Protein AF-A0A1G0I6C3-F1 (afdb_monomer_lite)

pLDDT: mean 83.49, std 14.7, range [36.31, 97.25]

Secondary structure (DSSP, 8-state):
------PPTT--S---S-----B-S-GGG-EEEEEEE-TT---TTSSSTTEEPTTBEEEEETTTTEEEE--TT-SSSTTSEEEEE-S-EESB-TTS-B--EEEEEEEEEEE-GGG-BS--HHHHHHHTTTEEETTS-TT-SSS---SEEEE-SS-EE--GGGTTEEEE-TT-SS-EEEEP-S--TT-EEEEE--SSS-EEEE-SSSS-EEETTEEEESEEEE-STT-STT-EEEEEE-TTSS-EEEEE-STTPPPEEE-

Radius of gyration: 23.38 Å; chains: 1; bounding box: 55×44×74 Å

Foldseek 3Di:
DDDDDDDDPDDDDDPPPDPPPFFDDDPVQFAKDWFKAWLPAFDPPDVVRQKDAFQFFWWAQPVPRHIHGQDCPDPRGSVATFWTHNHIDGQADPVGDGDIDTGMITRAGEGEPVSHDPDDLRNCLRSVVGYDYPPDDPDPRDPLAAPEEDEDQEEDEDDQVNARYEYEPPNHPEEYEYEYDQFDANGKYKYAYADQYKYKYFYPVFQAEDDVVHRTFRIKMQHDPPQRHGFMWMWHADSVRRHIYIDTPDPPGDIDTHD

Structure (mmCIF, N/CA/C/O backbone):
data_AF-A0A1G0I6C3-F1
#
_entry.id   AF-A0A1G0I6C3-F1
#
loop_
_atom_site.group_PDB
_atom_site.id
_atom_site.type_symbol
_atom_site.label_atom_id
_atom_site.label_alt_id
_atom_site.label_comp_id
_atom_site.label_asym_id
_atom_site.label_entity_id
_atom_site.label_seq_id
_atom_site.pdbx_PDB_ins_code
_atom_site.Cartn_x
_atom_site.Cartn_y
_atom_site.Cartn_z
_atom_site.occupancy
_atom_site.B_iso_or_equiv
_atom_site.auth_seq_id
_atom_site.auth_comp_id
_atom_site.auth_asym_id
_atom_site.auth_atom_id
_atom_site.pdbx_PDB_model_num
ATOM 1 N N . MET A 1 1 ? 34.279 -29.178 -41.511 1.00 39.91 1 MET A N 1
ATOM 2 C CA . MET A 1 1 ? 33.670 -27.861 -41.795 1.00 39.91 1 MET A CA 1
ATOM 3 C C . MET A 1 1 ? 32.427 -27.740 -40.932 1.00 39.91 1 MET A C 1
ATOM 5 O O . MET A 1 1 ? 31.436 -28.388 -41.226 1.00 39.91 1 MET A O 1
ATOM 9 N N . SER A 1 2 ? 32.535 -27.034 -39.805 1.00 40.62 2 SER A N 1
ATOM 10 C CA . SER A 1 2 ? 31.426 -26.802 -38.872 1.00 40.62 2 SER A CA 1
ATOM 11 C C . SER A 1 2 ? 30.724 -25.507 -39.279 1.00 40.62 2 SER A C 1
ATOM 13 O O . SER A 1 2 ? 31.359 -24.455 -39.340 1.00 40.62 2 SER A O 1
ATOM 15 N N . GLN A 1 3 ? 29.452 -25.615 -39.651 1.00 40.72 3 GLN A N 1
ATOM 16 C CA . GLN A 1 3 ? 28.617 -24.524 -40.138 1.00 40.72 3 GLN A CA 1
ATOM 17 C C . GLN A 1 3 ? 28.166 -23.675 -38.938 1.00 40.72 3 GLN A C 1
ATOM 19 O O . GLN A 1 3 ? 27.236 -24.043 -38.226 1.00 40.72 3 GLN A O 1
ATOM 24 N N . MET A 1 4 ? 28.847 -22.554 -38.683 1.00 39.09 4 MET A N 1
ATOM 25 C CA . MET A 1 4 ? 28.389 -21.570 -37.701 1.00 39.09 4 MET A CA 1
ATOM 26 C C . MET A 1 4 ? 27.198 -20.803 -38.281 1.00 39.09 4 MET A C 1
ATOM 28 O O . MET A 1 4 ? 27.351 -20.010 -39.210 1.00 39.09 4 MET A O 1
ATOM 32 N N . GLY A 1 5 ? 26.006 -21.068 -37.749 1.00 38.97 5 GLY A N 1
ATOM 33 C CA . GLY A 1 5 ? 24.816 -20.275 -38.031 1.00 38.97 5 GLY A CA 1
ATOM 34 C C . GLY A 1 5 ? 24.993 -18.854 -37.499 1.00 38.97 5 GLY A C 1
ATOM 35 O O . GLY A 1 5 ? 25.156 -18.652 -36.298 1.00 38.97 5 GLY A O 1
ATOM 36 N N . PHE A 1 6 ? 24.966 -17.873 -38.399 1.00 43.06 6 PHE A N 1
ATOM 37 C CA . PHE A 1 6 ? 24.852 -16.458 -38.058 1.00 43.06 6 PHE A CA 1
ATOM 38 C C . PHE A 1 6 ? 23.464 -16.204 -37.452 1.00 43.06 6 PHE A C 1
ATOM 40 O O . PHE A 1 6 ? 22.470 -16.145 -38.172 1.00 43.06 6 PHE A O 1
ATOM 47 N N . ALA A 1 7 ? 23.392 -16.060 -36.128 1.00 43.78 7 ALA A N 1
ATOM 48 C CA . ALA A 1 7 ? 22.223 -15.503 -35.459 1.00 43.78 7 ALA A CA 1
ATOM 49 C C . ALA A 1 7 ? 22.285 -13.969 -35.542 1.00 43.78 7 ALA A C 1
ATOM 51 O O . ALA A 1 7 ? 23.289 -13.362 -35.167 1.00 43.78 7 ALA A O 1
ATOM 52 N N . VAL A 1 8 ? 21.221 -13.342 -36.050 1.00 44.56 8 VAL A N 1
ATOM 53 C CA . VAL A 1 8 ? 21.061 -11.882 -36.064 1.00 44.56 8 VAL A CA 1
ATOM 54 C C . VAL A 1 8 ? 20.974 -11.391 -34.611 1.00 44.56 8 VAL A C 1
ATOM 56 O O . VAL A 1 8 ? 20.123 -11.880 -33.863 1.00 44.56 8 VAL A O 1
ATOM 59 N N . PRO A 1 9 ? 21.820 -10.441 -34.176 1.00 41.62 9 PRO A N 1
ATOM 60 C CA . PRO A 1 9 ? 21.713 -9.859 -32.844 1.00 41.62 9 PRO A CA 1
ATOM 61 C C . PRO A 1 9 ? 20.370 -9.131 -32.702 1.00 41.62 9 PRO A C 1
ATOM 63 O O . PRO A 1 9 ? 20.121 -8.161 -33.413 1.00 41.62 9 PRO A O 1
ATOM 66 N N . GLY A 1 10 ? 19.502 -9.597 -31.801 1.00 55.00 10 GLY A N 1
ATOM 67 C CA . GLY A 1 10 ? 18.251 -8.904 -31.461 1.00 55.00 10 GLY A CA 1
ATOM 68 C C . GLY A 1 10 ? 17.012 -9.785 -31.301 1.00 55.00 10 GLY A C 1
ATOM 69 O O . GLY A 1 10 ? 16.064 -9.343 -30.668 1.00 55.00 10 GLY A O 1
ATOM 70 N N . PHE A 1 11 ? 17.024 -11.027 -31.788 1.00 45.41 11 PHE A N 1
ATOM 71 C CA . PHE A 1 11 ? 15.964 -12.001 -31.510 1.00 45.41 11 PHE A CA 1
ATOM 72 C C . PHE A 1 11 ? 16.599 -13.319 -31.078 1.00 45.41 11 PHE A C 1
ATOM 74 O O . PHE A 1 11 ? 17.121 -14.074 -31.897 1.00 45.41 11 PHE A O 1
ATOM 81 N N . THR A 1 12 ? 16.611 -13.564 -29.770 1.00 45.47 12 THR A N 1
ATOM 82 C CA . THR A 1 12 ? 16.990 -14.865 -29.221 1.00 45.47 12 THR A CA 1
ATOM 83 C C . THR A 1 12 ? 15.768 -15.777 -29.139 1.00 45.47 12 THR A C 1
ATOM 85 O O . THR A 1 12 ? 14.620 -15.340 -29.178 1.00 45.47 12 THR A O 1
ATOM 88 N N . THR A 1 13 ? 16.065 -17.070 -29.096 1.00 39.81 13 THR A N 1
ATOM 89 C CA . THR A 1 13 ? 15.182 -18.234 -29.053 1.00 39.81 13 THR A CA 1
ATOM 90 C C . THR A 1 13 ? 13.907 -18.028 -28.226 1.00 39.81 13 THR A C 1
ATOM 92 O O . THR A 1 13 ? 13.980 -17.584 -27.084 1.00 39.81 13 THR A O 1
ATOM 95 N N . ALA A 1 14 ? 12.769 -18.400 -28.823 1.00 44.59 14 ALA A N 1
ATOM 96 C CA . ALA A 1 14 ? 11.408 -18.407 -28.283 1.00 44.59 14 ALA A CA 1
ATOM 97 C C . ALA A 1 14 ? 11.297 -18.286 -26.748 1.00 44.59 14 ALA A C 1
ATOM 99 O O . ALA A 1 14 ? 11.489 -19.252 -26.010 1.00 44.59 14 ALA A O 1
ATOM 100 N N . ARG A 1 15 ? 10.889 -17.099 -26.283 1.00 42.56 15 ARG A N 1
ATOM 101 C CA . ARG A 1 15 ? 10.201 -16.899 -24.998 1.00 42.56 15 ARG A CA 1
ATOM 102 C C . ARG A 1 15 ? 8.684 -16.878 -25.225 1.00 42.56 15 ARG A C 1
ATOM 104 O O . ARG A 1 15 ? 7.974 -15.992 -24.773 1.00 42.56 15 ARG A O 1
ATOM 111 N N . GLU A 1 16 ? 8.172 -17.884 -25.926 1.00 44.16 16 GLU A N 1
ATOM 112 C CA . GLU A 1 16 ? 6.744 -18.207 -25.911 1.00 44.16 16 GLU A CA 1
ATOM 113 C C . GLU A 1 16 ? 6.463 -19.019 -24.643 1.00 44.16 16 GLU A C 1
ATOM 115 O O . GLU A 1 16 ? 6.448 -20.241 -24.668 1.00 44.16 16 GLU A O 1
ATOM 120 N N . ASN A 1 17 ? 6.395 -18.329 -23.504 1.00 36.31 17 ASN A N 1
ATOM 121 C CA . ASN A 1 17 ? 5.697 -18.735 -22.280 1.00 36.31 17 ASN A CA 1
ATOM 122 C C . ASN A 1 17 ? 5.783 -17.541 -21.318 1.00 36.31 17 ASN A C 1
ATOM 124 O O . ASN A 1 17 ? 6.763 -17.369 -20.602 1.00 36.31 17 ASN A O 1
ATOM 128 N N . SER A 1 18 ? 4.739 -16.712 -21.367 1.00 39.16 18 SER A N 1
ATOM 129 C CA . SER A 1 18 ? 4.573 -15.400 -20.726 1.00 39.16 18 SER A CA 1
ATOM 130 C C . SER A 1 18 ? 5.126 -14.194 -21.506 1.00 39.16 18 SER A C 1
ATOM 132 O O . SER A 1 18 ? 5.897 -13.390 -20.981 1.00 39.16 18 SER A O 1
ATOM 134 N N . GLU A 1 19 ? 4.603 -13.940 -22.710 1.00 46.59 19 GLU A N 1
ATOM 135 C CA . GLU A 1 19 ? 4.173 -12.555 -22.949 1.00 46.59 19 GLU A CA 1
ATOM 136 C C . GLU A 1 19 ? 3.028 -12.328 -21.966 1.00 46.59 19 GLU A C 1
ATOM 138 O O . GLU A 1 19 ? 1.895 -12.755 -22.186 1.00 46.59 19 GLU A O 1
ATOM 143 N N . ALA A 1 20 ? 3.365 -11.819 -20.781 1.00 55.09 20 ALA A N 1
ATOM 144 C CA . ALA A 1 20 ? 2.372 -11.527 -19.772 1.00 55.09 20 ALA A CA 1
ATOM 145 C C . ALA A 1 20 ? 1.437 -10.493 -20.396 1.00 55.09 20 ALA A C 1
ATOM 147 O O . ALA A 1 20 ? 1.842 -9.364 -20.661 1.00 55.09 20 ALA A O 1
ATOM 148 N N . GLU A 1 21 ? 0.211 -10.894 -20.721 1.00 77.00 21 GLU A N 1
ATOM 149 C CA . GLU A 1 21 ? -0.790 -9.969 -21.224 1.00 77.00 21 GLU A CA 1
ATOM 150 C C . GLU A 1 21 ? -1.080 -8.977 -20.088 1.00 77.00 21 GLU A C 1
ATOM 152 O O . GLU A 1 21 ? -1.810 -9.289 -19.146 1.00 77.00 21 GLU A O 1
ATOM 157 N N . ILE A 1 22 ? -0.403 -7.824 -20.112 1.00 84.19 22 ILE A N 1
ATOM 158 C CA . ILE A 1 22 ? -0.462 -6.819 -19.040 1.00 84.19 22 ILE A CA 1
ATOM 159 C C . ILE A 1 22 ? -1.847 -6.185 -18.993 1.00 84.19 22 ILE A C 1
ATOM 161 O O . ILE A 1 22 ? -2.318 -5.838 -17.919 1.00 84.19 22 ILE A O 1
ATOM 165 N N . PHE A 1 23 ? -2.504 -6.032 -20.140 1.00 87.12 23 PHE A N 1
ATOM 166 C CA . PHE A 1 23 ? -3.817 -5.408 -20.228 1.00 87.12 23 PHE A CA 1
ATOM 167 C C . PHE A 1 23 ? -4.944 -6.440 -20.212 1.00 87.12 23 PHE A C 1
ATOM 169 O O . PHE A 1 23 ? -4.764 -7.586 -20.616 1.00 87.12 23 PHE A O 1
ATOM 176 N N . TRP A 1 24 ? -6.133 -6.009 -19.812 1.00 85.00 24 TRP A N 1
ATOM 177 C CA . TRP A 1 24 ? -7.381 -6.733 -20.055 1.00 85.00 24 TRP A CA 1
ATOM 178 C C . TRP A 1 24 ? -8.371 -5.825 -20.790 1.00 85.00 24 TRP A C 1
ATOM 180 O O . TRP A 1 24 ? -8.259 -4.608 -20.744 1.00 85.00 24 TRP A O 1
ATOM 190 N N . GLY A 1 25 ? -9.327 -6.396 -21.521 1.00 82.25 25 GLY A N 1
ATOM 191 C CA . GLY A 1 25 ? -10.317 -5.602 -22.254 1.00 82.25 25 GLY A CA 1
ATOM 192 C C . GLY A 1 25 ? -9.803 -4.935 -23.548 1.00 82.25 25 GLY A C 1
ATOM 193 O O . GLY A 1 25 ? -8.710 -5.251 -24.041 1.00 82.25 25 GLY A O 1
ATOM 194 N N . PRO A 1 26 ? -10.627 -4.055 -24.152 1.00 84.25 26 PRO A N 1
ATOM 195 C CA . PRO A 1 26 ? -10.396 -3.521 -25.492 1.00 84.25 26 PRO A CA 1
ATOM 196 C C . PRO A 1 26 ? -9.187 -2.579 -25.554 1.00 84.25 26 PRO A C 1
ATOM 198 O O . PRO A 1 26 ? -8.855 -1.884 -24.595 1.00 84.25 26 PRO A O 1
ATOM 201 N N . LEU A 1 27 ? -8.544 -2.533 -26.725 1.00 81.69 27 LEU A N 1
ATOM 202 C CA . LEU A 1 27 ? -7.363 -1.699 -26.989 1.00 81.69 27 LEU A CA 1
ATOM 203 C C . LEU A 1 27 ? -7.620 -0.202 -26.765 1.00 81.69 27 LEU A C 1
ATOM 205 O O . LEU A 1 27 ? -6.707 0.516 -26.374 1.00 81.69 27 LEU A O 1
ATOM 209 N N . GLU A 1 28 ? -8.856 0.250 -26.969 1.00 83.62 28 GLU A N 1
ATOM 210 C CA . GLU A 1 28 ? -9.260 1.658 -26.869 1.00 83.62 28 GLU A CA 1
ATOM 211 C C . GLU A 1 28 ? -9.145 2.230 -25.452 1.00 83.62 28 GLU A C 1
ATOM 213 O O . GLU A 1 28 ? -8.981 3.433 -25.285 1.00 83.62 28 GLU A O 1
ATOM 218 N N . LEU A 1 29 ? -9.186 1.374 -24.426 1.00 82.75 29 LEU A N 1
ATOM 219 C CA . LEU 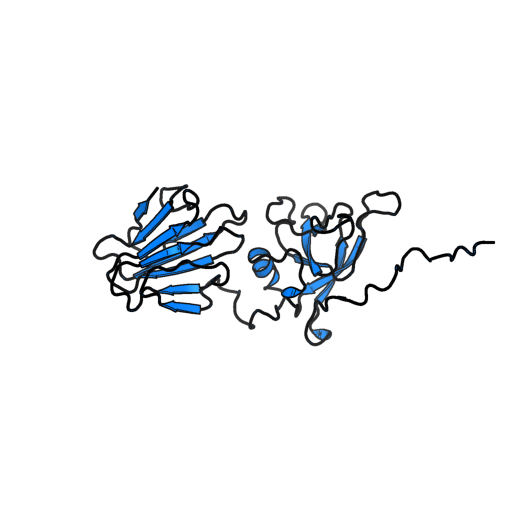A 1 29 ? -9.052 1.797 -23.030 1.00 82.75 29 LEU A CA 1
ATOM 220 C C . LEU A 1 29 ? -7.588 1.894 -22.576 1.00 82.75 29 LEU A C 1
ATOM 222 O O . LEU A 1 29 ? -7.322 2.239 -21.426 1.00 82.75 29 LEU A O 1
ATOM 226 N N . ARG A 1 30 ? -6.626 1.557 -23.443 1.00 86.44 30 ARG A N 1
ATOM 227 C CA . ARG A 1 30 ? -5.198 1.553 -23.107 1.00 86.44 30 ARG A CA 1
ATOM 228 C C . ARG A 1 30 ? -4.612 2.936 -23.365 1.00 86.44 30 ARG A C 1
ATOM 230 O O . ARG A 1 30 ? -4.579 3.402 -24.501 1.00 86.44 30 ARG A O 1
ATOM 237 N N . HIS A 1 31 ? -4.088 3.578 -22.326 1.00 88.00 31 HIS A N 1
ATOM 238 C CA . HIS A 1 31 ? -3.384 4.851 -22.459 1.00 88.00 31 HIS A CA 1
ATOM 239 C C . HIS A 1 31 ? -1.879 4.600 -22.506 1.00 88.00 31 HIS A C 1
ATOM 241 O O . HIS A 1 31 ? -1.231 4.350 -21.484 1.00 88.00 31 HIS A O 1
ATOM 247 N N . LEU A 1 32 ? -1.335 4.649 -23.721 1.00 90.06 32 LEU A N 1
ATOM 248 C CA . LEU A 1 32 ? 0.075 4.408 -24.005 1.00 90.06 32 LEU A CA 1
ATOM 249 C C . LEU A 1 32 ? 0.803 5.723 -24.280 1.00 90.06 32 LEU A C 1
ATOM 251 O O . LEU A 1 32 ? 0.266 6.624 -24.923 1.00 90.06 32 LEU A O 1
ATOM 255 N N . HIS A 1 33 ? 2.044 5.817 -23.823 1.00 89.31 33 HIS A N 1
ATOM 256 C CA . HIS A 1 33 ? 2.921 6.954 -24.077 1.00 89.31 33 HIS A CA 1
ATOM 257 C C . HIS A 1 33 ? 4.334 6.461 -24.386 1.00 89.31 33 HIS A C 1
ATOM 259 O O . HIS A 1 33 ? 4.736 5.410 -23.900 1.00 89.31 33 HIS A O 1
ATOM 265 N N . ASN A 1 34 ? 5.112 7.215 -25.160 1.00 89.12 34 ASN A N 1
ATOM 266 C CA . ASN A 1 34 ? 6.530 6.910 -25.342 1.00 89.12 34 ASN A CA 1
ATOM 267 C C . ASN A 1 34 ? 7.334 7.617 -24.250 1.00 89.12 34 ASN A C 1
ATOM 269 O O . ASN A 1 34 ? 7.448 8.839 -24.254 1.00 89.12 34 ASN A O 1
ATOM 273 N N . GLY A 1 35 ? 7.873 6.847 -23.309 1.00 88.94 35 GLY A N 1
ATOM 274 C CA . GLY A 1 35 ? 8.683 7.349 -22.204 1.00 88.94 35 GLY A CA 1
ATOM 275 C C . GLY A 1 35 ? 10.168 7.110 -22.448 1.00 88.94 35 GLY A C 1
ATOM 276 O O . GLY A 1 35 ? 10.563 6.068 -22.973 1.00 88.94 35 GLY A O 1
ATOM 277 N N . LEU A 1 36 ? 11.005 8.070 -22.053 1.00 93.44 36 LEU A N 1
ATOM 278 C CA . LEU A 1 36 ? 12.453 7.890 -22.053 1.00 93.44 36 LEU A CA 1
ATOM 279 C C . LEU A 1 36 ? 12.871 7.235 -20.730 1.00 93.44 36 LEU A C 1
ATOM 281 O O . LEU A 1 36 ? 12.788 7.854 -19.670 1.00 93.44 36 LEU A O 1
ATOM 285 N N . ILE A 1 37 ? 13.298 5.975 -20.784 1.00 92.88 37 ILE A N 1
ATOM 286 C CA . ILE A 1 37 ? 13.851 5.256 -19.637 1.00 92.88 37 ILE A CA 1
ATOM 287 C C . ILE A 1 37 ? 15.315 5.648 -19.438 1.00 92.88 37 ILE A C 1
ATOM 289 O O . ILE A 1 37 ? 16.085 5.732 -20.399 1.00 92.88 37 ILE A O 1
ATOM 293 N N . SER A 1 38 ? 15.700 5.846 -18.181 1.00 92.56 38 SER A N 1
ATOM 294 C CA . SER A 1 38 ? 17.075 6.096 -17.760 1.00 92.56 38 SER A CA 1
ATOM 295 C C . SER A 1 38 ? 17.981 4.899 -18.050 1.00 92.56 38 SER A C 1
ATOM 297 O O . SER A 1 38 ? 17.675 3.769 -17.671 1.00 92.56 38 SER A O 1
ATOM 299 N N . GLY A 1 39 ? 19.162 5.141 -18.621 1.00 88.69 39 GLY A N 1
ATOM 300 C CA . GLY A 1 39 ? 20.191 4.107 -18.782 1.00 88.69 39 GLY A CA 1
ATOM 301 C C . GLY A 1 39 ? 20.727 3.547 -17.457 1.00 88.69 39 GLY A C 1
ATOM 302 O O . GLY A 1 39 ? 21.340 2.479 -17.419 1.00 88.69 39 GLY A O 1
ATOM 303 N N . ALA A 1 40 ? 20.481 4.244 -16.346 1.00 91.00 40 ALA A N 1
ATOM 304 C CA . ALA A 1 40 ? 20.801 3.772 -15.002 1.00 91.00 40 ALA A CA 1
ATOM 305 C C . ALA A 1 40 ? 19.700 2.887 -14.390 1.00 91.00 40 ALA A C 1
ATOM 307 O O . ALA A 1 40 ? 19.902 2.361 -13.297 1.00 91.00 40 ALA A O 1
ATOM 308 N N . ALA A 1 41 ? 18.562 2.697 -15.067 1.00 90.69 41 ALA A N 1
ATOM 309 C CA . ALA A 1 41 ? 17.476 1.875 -14.549 1.00 90.69 41 ALA A CA 1
ATOM 310 C C . ALA A 1 41 ? 17.907 0.407 -14.388 1.00 90.69 41 ALA A C 1
ATOM 312 O O . ALA A 1 41 ? 18.667 -0.123 -15.208 1.00 90.69 41 ALA A O 1
ATOM 313 N N . ARG A 1 42 ? 17.447 -0.246 -13.318 1.00 91.94 42 ARG A N 1
ATOM 314 C CA . ARG A 1 42 ? 17.778 -1.636 -12.973 1.00 91.94 42 ARG A CA 1
ATOM 315 C C . ARG A 1 42 ? 16.547 -2.391 -12.489 1.00 91.94 42 ARG A C 1
ATOM 317 O O . ARG A 1 42 ? 15.810 -1.893 -11.646 1.00 91.94 42 ARG A O 1
ATOM 324 N N . ASP A 1 43 ? 16.381 -3.619 -12.961 1.00 89.81 43 ASP A N 1
ATOM 325 C CA . ASP A 1 43 ? 15.447 -4.585 -12.386 1.00 89.81 43 ASP A CA 1
ATOM 326 C C . ASP A 1 43 ? 16.225 -5.488 -11.423 1.00 89.81 43 ASP A C 1
ATOM 328 O O . ASP A 1 43 ? 16.877 -6.451 -11.828 1.00 89.81 43 ASP A O 1
ATOM 332 N N . THR A 1 44 ? 16.209 -5.135 -10.137 1.00 84.69 44 THR A N 1
ATOM 333 C CA . THR A 1 44 ? 16.997 -5.805 -9.088 1.00 84.69 44 THR A CA 1
ATOM 334 C C . THR A 1 44 ? 16.643 -7.286 -8.927 1.00 84.69 44 THR A C 1
ATOM 336 O O . THR A 1 44 ? 17.474 -8.065 -8.467 1.00 84.69 44 THR A O 1
ATOM 339 N N . ALA A 1 45 ? 15.431 -7.690 -9.317 1.00 84.38 45 ALA A N 1
ATOM 340 C CA . ALA A 1 45 ? 14.963 -9.071 -9.224 1.00 84.38 45 ALA A CA 1
ATOM 341 C C . ALA A 1 45 ? 15.210 -9.883 -10.512 1.00 84.38 45 ALA A C 1
ATOM 343 O O . ALA A 1 45 ? 14.761 -11.027 -10.600 1.00 84.38 45 ALA A O 1
ATOM 344 N N . ASN A 1 46 ? 15.890 -9.310 -11.512 1.00 87.31 46 ASN A N 1
ATOM 345 C CA . ASN A 1 46 ? 16.253 -9.984 -12.756 1.00 87.31 46 ASN A CA 1
ATOM 346 C C . ASN A 1 46 ? 17.764 -10.259 -12.838 1.00 87.31 46 ASN A C 1
ATOM 348 O O . ASN A 1 46 ? 18.582 -9.550 -12.255 1.00 87.31 46 ASN A O 1
ATOM 352 N N . SER A 1 47 ? 18.145 -11.270 -13.617 1.00 86.69 47 SER A N 1
ATOM 353 C CA . SER A 1 47 ? 19.540 -11.555 -13.955 1.00 86.69 47 SER A CA 1
ATOM 354 C C . SER A 1 47 ? 19.663 -11.708 -15.475 1.00 86.69 47 SER A C 1
ATOM 356 O O . SER A 1 47 ? 19.109 -12.664 -16.022 1.00 86.69 47 SER A O 1
ATOM 358 N N . PRO A 1 48 ? 20.350 -10.792 -16.187 1.00 87.00 48 PRO A N 1
ATOM 359 C CA . PRO A 1 48 ? 21.063 -9.609 -15.687 1.00 87.00 48 PRO A CA 1
ATOM 360 C C . PRO A 1 48 ? 20.128 -8.458 -15.259 1.00 87.00 48 PRO A C 1
ATOM 362 O O . PRO A 1 48 ? 19.108 -8.202 -15.895 1.00 87.00 48 PRO A O 1
ATOM 365 N N . THR A 1 49 ? 20.526 -7.690 -14.236 1.00 89.81 49 THR A N 1
ATOM 366 C CA . THR A 1 49 ? 19.733 -6.565 -13.681 1.00 89.81 49 THR A CA 1
ATOM 367 C C . THR A 1 49 ? 19.573 -5.377 -14.635 1.00 89.81 49 THR A C 1
ATOM 369 O O . THR A 1 49 ? 18.763 -4.482 -14.402 1.00 89.81 49 THR A O 1
ATOM 372 N N . THR A 1 50 ? 20.353 -5.337 -15.716 1.00 88.81 50 THR A N 1
ATOM 373 C CA . THR A 1 50 ? 20.294 -4.299 -16.755 1.00 88.81 50 THR A CA 1
ATOM 374 C C . THR A 1 50 ? 19.179 -4.530 -17.770 1.00 88.81 50 THR A C 1
ATOM 376 O O . THR A 1 50 ? 18.930 -3.648 -18.591 1.00 88.81 50 THR A O 1
ATOM 379 N N . VAL A 1 51 ? 18.519 -5.690 -17.739 1.00 89.81 51 VAL A N 1
ATOM 380 C CA . VAL A 1 51 ? 17.365 -6.003 -18.584 1.00 89.81 51 VAL A CA 1
ATOM 381 C C . VAL A 1 51 ? 16.095 -5.767 -17.775 1.00 89.81 51 VAL A C 1
ATOM 383 O O . VAL A 1 51 ? 15.840 -6.455 -16.788 1.00 89.81 51 VAL A O 1
ATOM 386 N N . LEU A 1 52 ? 15.310 -4.779 -18.194 1.00 90.06 52 LEU A N 1
ATOM 387 C CA . LEU A 1 52 ? 14.021 -4.438 -17.605 1.00 90.06 52 LEU A CA 1
ATOM 388 C C . LEU A 1 52 ? 12.946 -5.312 -18.240 1.00 90.06 52 LEU A C 1
ATOM 390 O O . LEU A 1 52 ? 12.794 -5.301 -19.462 1.00 90.06 52 LEU A O 1
ATOM 394 N N . ARG A 1 53 ? 12.222 -6.068 -17.415 1.00 90.75 53 ARG A N 1
ATOM 395 C CA . ARG A 1 53 ? 11.152 -6.961 -17.869 1.00 90.75 53 ARG A CA 1
ATOM 396 C C . ARG A 1 53 ? 9.853 -6.188 -18.145 1.00 90.75 53 ARG A C 1
ATOM 398 O O . ARG A 1 53 ? 9.593 -5.182 -17.477 1.00 90.75 53 ARG A O 1
ATOM 405 N N . PRO A 1 54 ? 9.012 -6.663 -19.082 1.00 89.50 54 PRO A N 1
ATOM 406 C CA . PRO A 1 54 ? 7.658 -6.141 -19.233 1.00 89.50 54 PRO A CA 1
ATOM 407 C C . PRO A 1 54 ? 6.870 -6.338 -17.927 1.00 89.50 54 PRO A C 1
ATOM 409 O O . PRO A 1 54 ? 7.086 -7.305 -17.199 1.00 89.50 54 PRO A O 1
ATOM 412 N N . GLY A 1 55 ? 5.983 -5.397 -17.611 1.00 88.31 55 GLY A N 1
ATOM 413 C CA . GLY A 1 55 ? 5.215 -5.370 -16.364 1.00 88.31 55 GLY A CA 1
ATOM 414 C C . GLY A 1 55 ? 5.927 -4.675 -15.200 1.00 88.31 55 GLY A C 1
ATOM 415 O O . GLY A 1 55 ? 5.316 -4.496 -14.147 1.00 88.31 55 GLY A O 1
ATOM 416 N N . LEU A 1 56 ? 7.187 -4.248 -15.360 1.00 90.81 56 LEU A N 1
ATOM 417 C CA . LEU A 1 56 ? 7.908 -3.503 -14.326 1.00 90.81 56 LEU A CA 1
ATOM 418 C C . LEU A 1 56 ? 7.245 -2.145 -14.060 1.00 90.81 56 LEU A C 1
ATOM 420 O O . LEU A 1 56 ? 7.053 -1.348 -14.983 1.00 90.81 56 LEU A O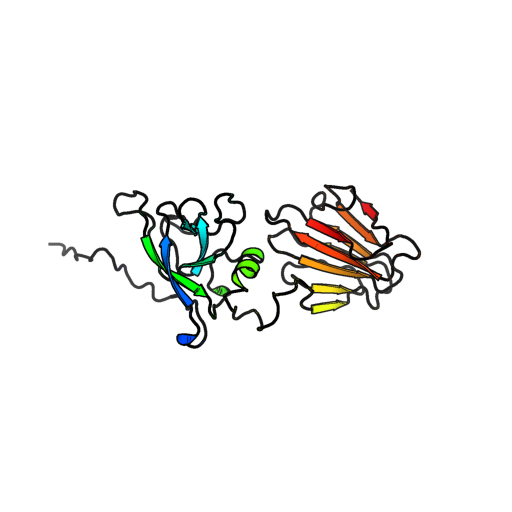 1
ATOM 424 N N . VAL A 1 57 ? 6.929 -1.875 -12.792 1.00 92.44 57 VAL A N 1
ATOM 425 C CA . VAL A 1 57 ? 6.411 -0.576 -12.350 1.00 92.44 57 VAL A CA 1
ATOM 426 C C . VAL A 1 57 ? 7.531 0.465 -12.380 1.00 92.44 57 VAL A C 1
ATOM 428 O O . VAL A 1 57 ? 8.638 0.244 -11.883 1.00 92.44 57 VAL A O 1
ATOM 431 N N . LEU A 1 58 ? 7.228 1.619 -12.968 1.00 92.88 58 LEU A N 1
ATOM 432 C CA . LEU A 1 58 ? 8.161 2.714 -13.190 1.00 92.88 58 LEU A CA 1
ATOM 433 C C . LEU A 1 58 ? 7.755 3.955 -12.394 1.00 92.88 58 LEU A C 1
ATOM 435 O O . LEU A 1 58 ? 6.576 4.326 -12.339 1.00 92.88 58 LEU A O 1
ATOM 439 N N . GLY A 1 59 ? 8.759 4.629 -11.842 1.00 92.56 59 GLY A N 1
ATOM 440 C CA . GLY A 1 59 ? 8.663 5.990 -11.324 1.00 92.56 59 GLY A CA 1
ATOM 441 C C . GLY A 1 59 ? 9.344 6.989 -12.261 1.00 92.56 59 GLY A C 1
ATOM 442 O O . GLY A 1 59 ? 10.092 6.604 -13.162 1.00 92.56 59 GLY A O 1
ATOM 443 N N . LEU A 1 60 ? 9.079 8.279 -12.060 1.00 93.19 60 LEU A N 1
ATOM 444 C CA . LEU A 1 60 ? 9.699 9.363 -12.826 1.00 93.19 60 LEU A CA 1
ATOM 445 C C . LEU A 1 60 ? 10.775 10.035 -11.971 1.00 93.19 60 LEU A C 1
ATOM 447 O O . LEU A 1 60 ? 10.484 10.503 -10.873 1.00 93.19 60 LEU A O 1
ATOM 451 N N . ILE A 1 61 ? 12.000 10.118 -12.484 1.00 93.25 61 ILE A N 1
ATOM 452 C CA . ILE A 1 61 ? 13.070 10.886 -11.848 1.00 93.25 61 ILE A CA 1
ATOM 453 C C . ILE A 1 61 ? 12.766 12.373 -12.044 1.00 93.25 61 ILE A C 1
ATOM 455 O O . ILE A 1 61 ? 12.783 12.869 -13.172 1.00 93.25 61 ILE A O 1
ATOM 459 N N . THR A 1 62 ? 12.537 13.103 -10.955 1.00 91.56 62 THR A N 1
ATOM 460 C CA . THR A 1 62 ? 12.101 14.511 -10.980 1.00 91.56 62 THR A CA 1
ATOM 461 C C . THR A 1 62 ? 13.120 15.427 -11.658 1.00 91.56 62 THR A C 1
ATOM 463 O O . THR A 1 62 ? 12.749 16.356 -12.368 1.00 91.56 62 THR A O 1
ATOM 466 N N . ALA A 1 63 ? 14.415 15.174 -11.456 1.00 90.31 63 ALA A N 1
ATOM 467 C CA . ALA A 1 63 ? 15.471 16.043 -11.973 1.00 90.31 63 ALA A CA 1
ATOM 468 C C . ALA A 1 63 ? 15.701 15.887 -13.486 1.00 90.31 63 ALA A C 1
ATOM 470 O O . ALA A 1 63 ? 16.019 16.859 -14.166 1.00 90.31 63 ALA A O 1
ATOM 471 N N . SER A 1 64 ? 15.572 14.667 -14.012 1.00 89.62 64 SER A N 1
ATOM 472 C CA . SER A 1 64 ? 15.908 14.347 -15.405 1.00 89.62 64 SER A CA 1
ATOM 473 C C . SER A 1 64 ? 14.689 14.089 -16.288 1.00 89.62 64 SER A C 1
ATOM 475 O O . SER A 1 64 ? 14.839 13.996 -17.504 1.00 89.62 64 SER A O 1
ATOM 477 N N . ASN A 1 65 ? 13.492 13.975 -15.701 1.00 91.38 65 ASN A N 1
ATOM 478 C CA . ASN A 1 65 ? 12.261 13.545 -16.371 1.00 91.38 65 ASN A CA 1
ATOM 479 C C . ASN A 1 65 ? 12.412 12.206 -17.113 1.00 91.38 65 ASN A C 1
ATOM 481 O O . ASN A 1 65 ? 11.742 11.953 -18.114 1.00 91.38 65 ASN A O 1
ATOM 485 N N . LEU A 1 66 ? 13.302 11.345 -16.617 1.00 93.38 66 LEU A N 1
ATOM 486 C CA . LEU A 1 66 ? 13.502 9.994 -17.125 1.00 93.38 66 LEU A CA 1
ATOM 487 C C . LEU A 1 66 ? 12.758 9.005 -16.242 1.00 93.38 66 LEU A C 1
ATOM 489 O O . LEU A 1 66 ? 12.751 9.130 -15.019 1.00 93.38 66 LEU A O 1
ATOM 493 N N . TYR A 1 67 ? 12.171 7.989 -16.853 1.00 93.44 67 TYR A N 1
ATOM 494 C CA . TYR A 1 67 ? 11.561 6.895 -16.113 1.00 93.44 67 TYR A CA 1
ATOM 495 C C . TYR A 1 67 ? 12.635 5.918 -15.627 1.00 93.44 67 TYR A C 1
ATOM 497 O O . TYR A 1 67 ? 13.597 5.620 -16.337 1.00 93.44 67 TYR A O 1
ATOM 505 N N . ALA A 1 68 ? 12.471 5.397 -14.420 1.00 93.38 68 ALA A N 1
ATOM 506 C CA . ALA A 1 68 ? 13.320 4.354 -13.853 1.00 93.38 68 ALA A CA 1
ATOM 507 C C . ALA A 1 68 ? 12.471 3.396 -13.013 1.00 93.38 68 ALA A C 1
ATOM 509 O O . ALA A 1 68 ? 11.271 3.620 -12.839 1.00 93.38 68 ALA A O 1
ATOM 510 N N . GLN A 1 69 ? 13.076 2.312 -12.523 1.00 93.19 69 GLN A N 1
ATOM 511 C CA . GLN A 1 69 ? 12.376 1.358 -11.671 1.00 93.19 69 GLN A CA 1
ATOM 512 C C . GLN A 1 69 ? 11.759 2.066 -10.464 1.00 93.19 69 GLN A C 1
ATOM 514 O O . GLN A 1 69 ? 12.389 2.929 -9.852 1.00 93.19 69 GLN A O 1
ATOM 519 N N . TYR A 1 70 ? 10.526 1.699 -10.132 1.00 93.12 70 TYR A N 1
ATOM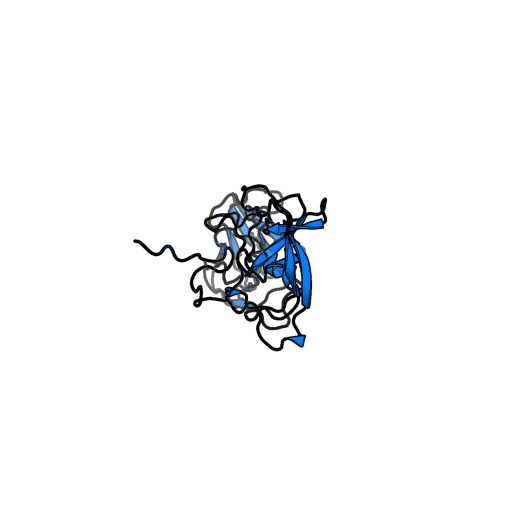 520 C CA . TYR A 1 70 ? 9.885 2.174 -8.916 1.00 93.12 70 TYR A CA 1
ATOM 521 C C . TYR A 1 70 ? 10.715 1.789 -7.688 1.00 93.12 70 TYR A C 1
ATOM 523 O O . TYR A 1 70 ? 11.091 0.628 -7.513 1.00 93.12 70 TYR A O 1
ATOM 531 N N . SER A 1 71 ? 11.001 2.778 -6.844 1.00 89.38 71 SER A N 1
ATOM 532 C CA . SER A 1 71 ? 11.765 2.595 -5.614 1.00 89.38 71 SER A CA 1
ATOM 533 C C . SER A 1 71 ? 11.137 3.423 -4.491 1.00 89.38 71 SER A C 1
ATOM 535 O O . SER A 1 71 ? 11.447 4.606 -4.367 1.00 89.38 71 SER A O 1
ATOM 537 N N . PRO A 1 72 ? 10.285 2.832 -3.635 1.00 80.06 72 PRO A N 1
ATOM 538 C CA . PRO A 1 72 ? 9.487 3.556 -2.631 1.00 80.06 72 PRO A CA 1
ATOM 539 C C . PRO A 1 72 ? 10.307 4.336 -1.595 1.00 80.06 72 PRO A C 1
ATOM 541 O O . PRO A 1 72 ? 9.781 5.236 -0.953 1.00 80.06 72 PRO A O 1
ATOM 544 N N . THR A 1 73 ? 11.590 4.013 -1.414 1.00 81.94 73 THR A N 1
ATOM 545 C CA . THR A 1 73 ? 12.493 4.724 -0.490 1.00 81.94 73 THR A CA 1
ATOM 546 C C . THR A 1 73 ? 13.393 5.741 -1.185 1.00 81.94 73 THR A C 1
ATOM 548 O O . THR A 1 73 ? 14.224 6.364 -0.526 1.00 81.94 73 THR A O 1
ATOM 551 N N . ALA A 1 74 ? 13.301 5.880 -2.509 1.00 84.88 74 ALA A N 1
ATOM 552 C CA . ALA A 1 74 ? 14.140 6.811 -3.249 1.00 84.88 74 ALA A CA 1
ATOM 553 C C . ALA A 1 74 ? 13.649 8.256 -3.094 1.00 84.88 74 ALA A C 1
ATOM 555 O O . ALA A 1 74 ? 12.456 8.541 -3.073 1.00 84.88 74 ALA A O 1
ATOM 556 N N . THR A 1 75 ? 14.585 9.197 -3.028 1.00 86.50 75 THR A N 1
ATOM 557 C CA . THR A 1 75 ? 14.298 10.637 -2.910 1.00 86.50 75 THR A CA 1
ATOM 558 C C . THR A 1 75 ? 14.337 11.366 -4.255 1.00 86.50 75 THR A C 1
ATOM 560 O O . THR A 1 75 ? 14.091 12.567 -4.322 1.00 86.50 75 THR A O 1
ATOM 563 N N . ASP A 1 76 ? 14.624 10.649 -5.342 1.00 85.50 76 ASP A N 1
ATOM 564 C CA . ASP A 1 76 ? 14.804 11.182 -6.696 1.00 85.50 76 ASP A CA 1
ATOM 565 C C . ASP A 1 76 ? 13.492 11.333 -7.492 1.00 85.50 76 ASP A C 1
ATOM 567 O O . ASP A 1 76 ? 13.517 11.782 -8.637 1.00 85.50 76 ASP A O 1
ATOM 571 N N . GLY A 1 77 ? 12.352 10.984 -6.887 1.00 85.62 77 GLY A N 1
ATOM 572 C CA . GLY A 1 77 ? 11.023 10.977 -7.511 1.00 85.62 77 GLY A CA 1
ATOM 573 C C . GLY A 1 77 ? 10.523 9.584 -7.905 1.00 85.62 77 GLY A C 1
ATOM 574 O O . GLY A 1 77 ? 9.314 9.389 -8.048 1.00 85.62 77 GLY A O 1
ATOM 575 N N . THR A 1 78 ? 11.405 8.581 -7.978 1.00 89.44 78 THR A N 1
ATOM 576 C CA . THR A 1 78 ? 11.017 7.202 -8.334 1.00 89.44 78 THR A CA 1
ATOM 577 C C . THR A 1 78 ? 10.223 6.480 -7.240 1.00 89.44 78 THR A C 1
ATOM 579 O O . THR A 1 78 ? 9.671 5.410 -7.496 1.00 89.44 78 THR A O 1
ATOM 582 N N . ALA A 1 79 ? 10.087 7.087 -6.055 1.00 87.75 79 ALA A N 1
ATOM 583 C CA . ALA A 1 79 ? 9.205 6.632 -4.978 1.00 87.75 79 ALA A CA 1
ATOM 584 C C . ALA A 1 79 ? 7.711 6.784 -5.268 1.00 87.75 79 ALA A C 1
ATOM 586 O O . ALA A 1 79 ? 6.882 6.308 -4.489 1.00 87.75 79 ALA A O 1
ATOM 587 N N . VAL A 1 80 ? 7.349 7.420 -6.385 1.00 87.19 80 VAL A N 1
ATOM 588 C CA . VAL A 1 80 ? 5.962 7.477 -6.832 1.00 87.19 80 VAL A CA 1
ATOM 589 C C . VAL A 1 80 ? 5.803 6.718 -8.142 1.00 87.19 80 VAL A C 1
ATOM 591 O O . VAL A 1 80 ? 6.396 7.085 -9.156 1.00 87.19 80 VAL A O 1
ATOM 594 N N . ALA A 1 81 ? 4.984 5.668 -8.125 1.00 89.00 81 ALA A N 1
ATOM 595 C CA . ALA A 1 81 ? 4.628 4.895 -9.302 1.00 89.00 81 ALA A CA 1
ATOM 596 C C . ALA A 1 81 ? 3.818 5.763 -10.278 1.00 89.00 81 ALA A C 1
ATOM 598 O O . ALA A 1 81 ? 2.933 6.537 -9.884 1.00 89.00 81 ALA A O 1
ATOM 599 N N . ARG A 1 82 ? 4.172 5.683 -11.562 1.00 90.25 82 ARG A N 1
ATOM 600 C CA . ARG A 1 82 ? 3.630 6.546 -12.626 1.00 90.25 82 ARG A CA 1
ATOM 601 C C . ARG A 1 82 ? 3.297 5.797 -13.904 1.00 90.25 82 ARG A C 1
ATOM 603 O O . ARG A 1 82 ? 2.388 6.214 -14.614 1.00 90.25 82 ARG A O 1
ATOM 610 N N . ALA A 1 83 ? 4.042 4.744 -14.215 1.00 92.00 83 ALA A N 1
ATOM 611 C CA . ALA A 1 83 ? 3.919 4.038 -15.479 1.00 92.00 83 ALA A CA 1
ATOM 612 C C . ALA A 1 83 ? 4.305 2.563 -15.344 1.00 92.00 83 ALA A C 1
ATOM 614 O O . ALA A 1 83 ? 4.825 2.139 -14.312 1.00 92.00 83 ALA A O 1
ATOM 615 N N . ILE A 1 84 ? 4.061 1.790 -16.400 1.00 91.69 84 ILE A N 1
ATOM 616 C CA . ILE A 1 84 ? 4.423 0.370 -16.488 1.00 91.69 84 ILE A CA 1
ATOM 617 C C . ILE A 1 84 ? 5.196 0.134 -17.788 1.00 91.69 84 ILE A C 1
ATOM 619 O O . ILE A 1 84 ? 4.774 0.589 -18.855 1.00 91.69 84 ILE A O 1
ATOM 623 N N . ALA A 1 85 ? 6.320 -0.578 -17.705 1.00 91.00 85 ALA A N 1
ATOM 624 C CA . ALA A 1 85 ? 7.096 -0.989 -18.872 1.00 91.00 85 ALA A CA 1
ATOM 625 C C . ALA A 1 85 ? 6.328 -2.044 -19.683 1.00 91.00 85 ALA A C 1
ATOM 627 O O . ALA A 1 85 ? 5.894 -3.052 -19.130 1.00 91.00 85 ALA A O 1
ATOM 628 N N . LEU A 1 86 ? 6.164 -1.832 -20.991 1.00 87.94 86 LEU A N 1
ATOM 629 C CA . LEU A 1 86 ? 5.405 -2.755 -21.848 1.00 87.94 86 LEU A CA 1
ATOM 630 C C . LEU A 1 86 ? 6.269 -3.739 -22.613 1.00 87.94 86 LEU A C 1
ATOM 632 O O . LEU A 1 86 ? 5.809 -4.826 -22.944 1.00 87.94 86 LEU A O 1
ATOM 636 N N . LEU A 1 87 ? 7.505 -3.348 -22.899 1.00 86.56 87 LEU A N 1
ATOM 637 C CA . LEU A 1 87 ? 8.452 -4.146 -23.657 1.00 86.56 87 LEU A CA 1
ATOM 638 C C . LEU A 1 87 ? 9.690 -4.403 -22.812 1.00 86.56 87 LEU A C 1
ATOM 640 O O . LEU A 1 87 ? 10.066 -3.585 -21.969 1.00 86.56 87 LEU A O 1
ATOM 644 N N . GLU A 1 88 ? 10.337 -5.535 -23.073 1.00 88.62 88 GLU A N 1
ATOM 645 C CA . GLU A 1 88 ? 11.654 -5.797 -22.517 1.00 88.62 88 GLU A CA 1
ATOM 646 C C . GLU A 1 88 ? 12.661 -4.795 -23.091 1.00 88.62 88 GLU A C 1
ATOM 648 O O . GLU A 1 88 ? 12.682 -4.524 -24.295 1.00 88.62 88 GLU A O 1
ATOM 653 N N . CYS A 1 89 ? 13.514 -4.240 -22.235 1.00 85.62 89 CYS A N 1
ATOM 654 C CA . CYS A 1 89 ? 14.556 -3.330 -22.681 1.00 85.62 89 CYS A CA 1
ATOM 655 C C . CYS A 1 89 ? 15.827 -3.469 -21.858 1.00 85.62 89 CYS A C 1
ATOM 657 O O . CYS A 1 89 ? 15.809 -3.453 -20.629 1.00 85.62 89 CYS A O 1
ATOM 659 N N . ARG A 1 90 ? 16.967 -3.502 -22.549 1.00 87.19 90 ARG A N 1
ATOM 660 C CA . ARG A 1 90 ? 18.282 -3.409 -21.922 1.00 87.19 90 ARG A CA 1
ATOM 661 C C . ARG A 1 90 ? 18.674 -1.939 -21.731 1.00 87.19 90 ARG A C 1
ATOM 663 O O . ARG A 1 90 ? 18.811 -1.193 -22.703 1.00 87.19 90 ARG A O 1
ATOM 670 N N . ALA A 1 91 ? 18.876 -1.537 -20.477 1.00 86.56 91 ALA A N 1
ATOM 671 C CA . ALA A 1 91 ? 19.279 -0.182 -20.079 1.00 86.56 91 ALA A CA 1
ATOM 672 C C . ALA A 1 91 ? 20.746 0.148 -20.431 1.00 86.56 91 ALA A C 1
ATOM 674 O O . ALA A 1 91 ? 21.164 1.304 -20.379 1.00 86.56 91 ALA A O 1
ATOM 675 N N . THR A 1 92 ? 21.535 -0.863 -20.807 1.00 88.44 92 THR A N 1
ATOM 676 C CA . THR A 1 92 ? 22.908 -0.697 -21.293 1.00 88.44 92 THR A CA 1
ATOM 677 C C . THR A 1 92 ? 23.022 -0.922 -22.800 1.00 88.44 92 THR A C 1
ATOM 679 O O . THR A 1 92 ? 22.173 -1.570 -23.419 1.00 88.44 92 THR A O 1
ATOM 682 N N . ASP A 1 93 ? 24.055 -0.364 -23.426 1.00 86.12 93 ASP A N 1
ATOM 683 C CA . ASP A 1 93 ? 24.464 -0.754 -24.779 1.00 86.12 93 ASP A CA 1
ATOM 684 C C . ASP A 1 93 ? 25.235 -2.086 -24.783 1.00 86.12 93 ASP A C 1
ATOM 686 O O . ASP A 1 93 ? 25.358 -2.774 -23.760 1.00 86.12 93 ASP A O 1
ATOM 690 N N . ILE A 1 94 ? 25.700 -2.481 -25.970 1.00 81.50 94 ILE A N 1
ATOM 691 C CA . ILE A 1 94 ? 26.475 -3.705 -26.172 1.00 81.50 94 ILE A CA 1
ATOM 692 C C . ILE A 1 94 ? 27.811 -3.674 -25.416 1.00 81.50 94 ILE A C 1
ATOM 694 O O . ILE A 1 94 ? 28.228 -4.715 -24.911 1.00 81.50 94 ILE A O 1
ATOM 698 N N . ASP A 1 95 ? 28.385 -2.483 -25.244 1.00 85.31 95 ASP A N 1
ATOM 699 C CA . ASP A 1 95 ? 29.650 -2.230 -24.549 1.00 85.31 95 ASP A CA 1
ATOM 700 C C . ASP A 1 95 ? 29.475 -2.079 -23.025 1.00 85.31 95 ASP A C 1
ATOM 702 O O . ASP A 1 95 ? 30.449 -1.948 -22.286 1.00 85.31 95 ASP A O 1
ATOM 706 N N . GLY A 1 96 ? 28.234 -2.137 -22.530 1.00 81.88 96 GLY A N 1
ATOM 707 C CA . GLY A 1 96 ? 27.905 -2.083 -21.107 1.00 81.88 96 GLY A CA 1
ATOM 708 C C . GLY A 1 96 ? 27.710 -0.674 -20.543 1.00 81.88 96 GLY A C 1
ATOM 709 O O . GLY A 1 96 ? 27.483 -0.545 -19.338 1.00 81.88 96 GLY A O 1
ATOM 710 N N . ASN A 1 97 ? 27.725 0.372 -21.373 1.00 89.38 97 ASN A N 1
ATOM 711 C CA . ASN A 1 97 ? 27.476 1.739 -20.923 1.00 89.38 97 ASN A CA 1
ATOM 712 C C . ASN A 1 97 ? 25.981 1.992 -20.731 1.00 89.38 97 ASN A C 1
ATOM 714 O O . ASN A 1 97 ? 25.143 1.514 -21.499 1.00 89.38 97 ASN A O 1
ATOM 718 N N . ASN A 1 98 ? 25.645 2.792 -19.720 1.00 90.62 98 ASN A N 1
ATOM 719 C CA . ASN A 1 98 ? 24.277 3.244 -19.480 1.00 90.62 98 ASN A CA 1
ATOM 720 C C . ASN A 1 98 ? 23.806 4.115 -20.646 1.00 90.62 98 ASN A C 1
ATOM 722 O O . ASN A 1 98 ? 24.433 5.126 -20.957 1.00 90.62 98 ASN A O 1
ATOM 726 N N . GLN A 1 99 ? 22.679 3.755 -21.251 1.00 89.94 99 GLN A N 1
ATOM 727 C CA . GLN A 1 99 ? 22.099 4.517 -22.349 1.00 89.94 99 GLN A CA 1
ATOM 728 C C . GLN A 1 99 ? 20.598 4.673 -22.158 1.00 89.94 99 GLN A C 1
ATOM 730 O O . GLN A 1 99 ? 19.897 3.705 -21.868 1.00 89.94 99 GLN A O 1
ATOM 735 N N . ASN A 1 100 ? 20.097 5.890 -22.358 1.00 91.50 100 ASN A N 1
ATOM 736 C CA . ASN A 1 100 ? 18.665 6.148 -22.287 1.00 91.50 100 ASN A CA 1
ATOM 737 C C . ASN A 1 100 ? 17.941 5.460 -23.452 1.00 91.50 100 ASN A C 1
ATOM 739 O O . ASN A 1 100 ? 18.472 5.346 -24.564 1.00 91.50 100 ASN A O 1
ATOM 743 N N . ARG A 1 101 ? 16.724 4.980 -23.195 1.00 89.31 101 ARG A N 1
ATOM 744 C CA . ARG A 1 101 ? 15.950 4.173 -24.147 1.00 89.31 101 ARG A CA 1
ATOM 745 C C . ARG A 1 101 ? 14.537 4.709 -24.247 1.00 89.31 101 ARG A C 1
ATOM 747 O O . ARG A 1 101 ? 13.835 4.781 -23.246 1.00 89.31 101 ARG A O 1
ATOM 754 N N . LEU A 1 102 ? 14.130 5.097 -25.450 1.00 90.56 102 LEU A N 1
ATOM 755 C CA . LEU A 1 102 ? 12.748 5.474 -25.711 1.00 90.56 102 LEU A CA 1
ATOM 756 C C . LEU A 1 102 ? 11.937 4.197 -25.915 1.00 90.56 102 LEU A C 1
ATOM 758 O O . LEU A 1 102 ? 12.267 3.406 -26.798 1.00 90.56 102 LEU A O 1
ATOM 762 N N . MET A 1 103 ? 10.895 3.995 -25.114 1.00 88.00 103 MET A N 1
ATOM 763 C CA . MET A 1 103 ? 10.022 2.830 -25.246 1.00 88.00 103 MET A CA 1
ATOM 764 C C . MET A 1 103 ? 8.561 3.183 -24.977 1.00 88.00 103 MET A C 1
ATOM 766 O O . MET A 1 103 ? 8.286 4.133 -24.236 1.00 88.00 103 MET A O 1
ATOM 770 N N . PRO A 1 104 ? 7.618 2.409 -25.536 1.00 89.06 104 PRO A N 1
ATOM 771 C CA . PRO A 1 104 ? 6.229 2.508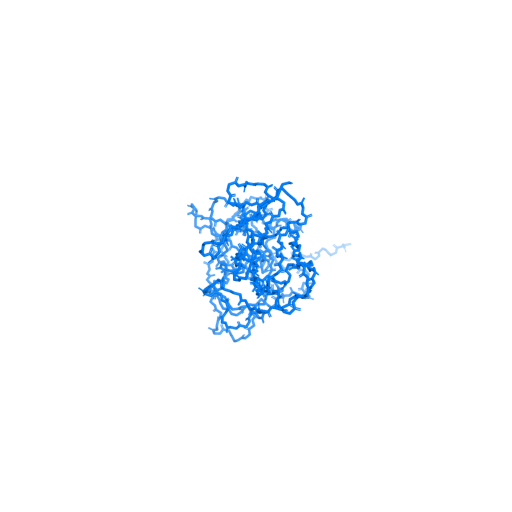 -25.137 1.00 89.06 104 PRO A CA 1
ATOM 772 C C . PRO A 1 104 ? 6.071 2.051 -23.682 1.00 89.06 104 PRO A C 1
ATOM 774 O O . PRO A 1 104 ? 6.522 0.975 -23.282 1.00 89.06 104 PRO A O 1
ATOM 777 N N . ILE A 1 105 ? 5.404 2.884 -22.898 1.00 91.50 105 ILE A N 1
ATOM 778 C CA . ILE A 1 105 ? 5.013 2.642 -21.514 1.00 91.50 105 ILE A CA 1
ATOM 779 C C . ILE A 1 105 ? 3.497 2.797 -21.394 1.00 91.50 105 ILE A C 1
ATOM 781 O O . ILE A 1 105 ? 2.874 3.574 -22.125 1.00 91.50 105 ILE A O 1
ATOM 785 N N . ALA A 1 106 ? 2.891 2.073 -20.460 1.00 91.12 106 ALA A N 1
ATOM 786 C CA . ALA A 1 106 ? 1.511 2.325 -20.076 1.00 91.12 106 ALA A CA 1
ATOM 787 C C . ALA A 1 106 ? 1.476 3.460 -19.054 1.00 91.12 106 ALA A C 1
ATOM 789 O O . ALA A 1 106 ? 2.259 3.448 -18.104 1.00 91.12 106 ALA A O 1
ATOM 790 N N . VAL A 1 107 ? 0.549 4.399 -19.223 1.00 90.56 107 VAL A N 1
ATOM 791 C CA . VAL A 1 107 ? 0.283 5.494 -18.269 1.00 90.56 107 VAL A CA 1
ATOM 792 C C . VAL A 1 107 ? -1.146 5.415 -17.716 1.00 90.56 107 VAL A C 1
ATOM 794 O O . VAL A 1 107 ? -1.454 6.045 -16.706 1.00 90.56 107 VAL A O 1
ATOM 797 N N . GLY A 1 108 ? -2.006 4.601 -18.334 1.00 89.31 108 GLY A N 1
ATOM 798 C CA . GLY A 1 108 ? -3.331 4.282 -17.819 1.00 89.31 108 GLY A CA 1
ATOM 799 C C . GLY A 1 108 ? -4.014 3.143 -18.573 1.00 89.31 108 GLY A C 1
ATOM 800 O O . GLY A 1 108 ? -3.520 2.659 -19.597 1.00 89.31 108 GLY A O 1
ATOM 801 N N . GLY A 1 109 ? -5.172 2.740 -18.060 1.00 88.44 109 GLY A N 1
ATOM 802 C CA . GLY A 1 109 ? -6.025 1.709 -18.644 1.00 88.44 109 GLY A CA 1
ATOM 803 C C . GLY A 1 109 ? -6.184 0.447 -17.784 1.00 88.44 109 GLY A C 1
ATOM 804 O O . GLY A 1 109 ? -5.668 0.375 -16.668 1.00 88.44 109 GLY A O 1
ATOM 805 N N . PRO A 1 110 ? -6.933 -0.544 -18.288 1.00 87.94 110 PRO A N 1
ATOM 806 C CA . PRO A 1 110 ? -7.203 -1.803 -17.596 1.00 87.94 110 PRO A CA 1
ATOM 807 C C . PRO A 1 110 ? -5.985 -2.738 -17.597 1.00 87.94 110 PRO A C 1
ATOM 809 O O . PRO A 1 110 ? -5.584 -3.229 -18.651 1.00 87.94 110 PRO A O 1
ATOM 812 N N . ILE A 1 111 ? -5.407 -3.011 -16.427 1.00 88.88 111 ILE A N 1
ATOM 813 C CA . ILE A 1 111 ? -4.195 -3.828 -16.250 1.00 88.88 111 ILE A CA 1
ATOM 814 C C . ILE A 1 111 ? -4.416 -5.016 -15.309 1.00 88.88 111 ILE A C 1
ATOM 816 O O . ILE A 1 111 ? -5.222 -4.945 -14.384 1.00 88.88 111 ILE A O 1
ATOM 820 N N . LYS A 1 112 ? -3.700 -6.116 -15.552 1.00 88.62 112 LYS A N 1
ATOM 821 C CA . LYS A 1 112 ? -3.733 -7.329 -14.734 1.00 88.62 112 LYS A CA 1
ATOM 822 C C . LYS A 1 112 ? -2.695 -7.238 -13.627 1.00 88.62 112 LYS A C 1
ATOM 824 O O . LYS A 1 112 ? -1.496 -7.269 -13.911 1.00 88.62 112 LYS A O 1
ATOM 829 N N . ALA A 1 113 ? -3.133 -7.144 -12.375 1.00 85.31 113 ALA A N 1
ATOM 830 C CA . ALA A 1 113 ? -2.242 -6.894 -11.243 1.00 85.31 113 ALA A CA 1
ATOM 831 C C . ALA A 1 113 ? -1.204 -8.013 -11.043 1.00 85.31 113 ALA A C 1
ATOM 833 O O . ALA A 1 113 ? -0.056 -7.733 -10.703 1.00 85.31 113 ALA A O 1
ATOM 834 N N . ALA A 1 114 ? -1.586 -9.266 -11.311 1.00 85.31 114 ALA A N 1
ATOM 835 C CA . ALA A 1 114 ? -0.724 -10.441 -11.151 1.00 85.31 114 ALA A CA 1
ATOM 836 C C . ALA A 1 114 ? 0.497 -10.453 -12.090 1.00 85.31 114 ALA A C 1
ATOM 838 O O . ALA A 1 114 ? 1.491 -11.114 -11.800 1.00 85.31 114 ALA A O 1
ATOM 839 N N . ASN A 1 115 ? 0.428 -9.715 -13.200 1.00 87.44 115 ASN A N 1
ATOM 840 C CA . ASN A 1 115 ? 1.484 -9.650 -14.209 1.00 87.44 115 ASN A CA 1
ATOM 841 C C . ASN A 1 115 ? 2.458 -8.482 -13.978 1.00 87.44 115 ASN A C 1
ATOM 843 O O . ASN A 1 115 ? 3.375 -8.285 -14.776 1.00 87.44 115 ASN A O 1
ATOM 847 N N . LEU A 1 116 ? 2.262 -7.690 -12.917 1.00 87.50 116 LEU A N 1
ATOM 848 C CA . LEU A 1 116 ? 3.092 -6.527 -12.616 1.00 87.50 116 LEU A CA 1
ATOM 849 C C . LEU A 1 116 ? 4.222 -6.878 -11.654 1.00 87.50 116 LEU A C 1
ATOM 851 O O . LEU A 1 116 ? 4.044 -7.592 -10.669 1.00 87.50 116 LEU A O 1
ATOM 855 N N . ILE A 1 117 ? 5.394 -6.310 -11.919 1.00 89.62 117 ILE A N 1
ATOM 856 C CA . ILE A 1 117 ? 6.612 -6.524 -11.141 1.00 89.62 117 ILE A CA 1
ATOM 857 C C . ILE A 1 117 ? 6.893 -5.258 -10.332 1.00 89.62 117 ILE A C 1
ATOM 859 O O . ILE A 1 117 ? 6.975 -4.162 -10.886 1.00 89.62 117 ILE A O 1
ATOM 863 N N . GLY A 1 118 ? 7.064 -5.412 -9.016 1.00 84.44 118 GLY A N 1
ATOM 864 C CA . GLY A 1 118 ? 7.285 -4.287 -8.099 1.00 84.44 118 GLY A CA 1
ATOM 865 C C . GLY A 1 118 ? 6.005 -3.559 -7.670 1.00 84.44 118 GLY A C 1
ATOM 866 O O . GLY A 1 118 ? 6.086 -2.450 -7.153 1.00 84.44 118 GLY A O 1
ATOM 867 N N . LEU A 1 119 ? 4.831 -4.167 -7.879 1.00 84.44 119 LEU A N 1
ATOM 868 C CA . LEU A 1 119 ? 3.550 -3.639 -7.412 1.00 84.44 119 LEU A CA 1
ATOM 869 C C . LEU A 1 119 ? 3.349 -3.956 -5.922 1.00 84.44 119 LEU A C 1
ATOM 871 O O . LEU A 1 119 ? 2.964 -5.068 -5.567 1.00 84.44 119 LEU A O 1
ATOM 875 N N . ASP A 1 120 ? 3.575 -2.973 -5.055 1.00 82.38 120 ASP A N 1
ATOM 876 C CA . ASP A 1 120 ? 3.132 -3.015 -3.657 1.00 82.38 120 ASP A CA 1
ATOM 877 C C . ASP A 1 120 ? 1.800 -2.257 -3.464 1.00 82.38 120 ASP A C 1
ATOM 879 O O . ASP A 1 120 ? 1.273 -1.629 -4.389 1.00 82.38 120 ASP A O 1
ATOM 883 N N . SER A 1 121 ? 1.213 -2.322 -2.263 1.00 75.81 121 SER A N 1
ATOM 884 C CA . SER A 1 121 ? -0.074 -1.667 -1.971 1.00 75.81 121 SER A CA 1
ATOM 885 C C . SER A 1 121 ? -0.015 -0.138 -2.110 1.00 75.81 121 SER A C 1
ATOM 887 O O . SER A 1 121 ? -1.042 0.498 -2.357 1.00 75.81 121 SER A O 1
ATOM 889 N N . LEU A 1 122 ? 1.171 0.464 -1.963 1.00 76.81 122 LEU A N 1
ATOM 890 C CA . LEU A 1 122 ? 1.379 1.902 -2.128 1.00 76.81 122 LEU A CA 1
ATOM 891 C C . LEU A 1 122 ? 1.437 2.275 -3.615 1.00 76.81 122 LEU A C 1
ATOM 893 O O . LEU A 1 122 ? 0.702 3.162 -4.048 1.00 76.81 122 LEU A O 1
ATOM 897 N N . ALA A 1 123 ? 2.239 1.565 -4.407 1.00 81.31 123 ALA A N 1
ATOM 898 C CA . ALA A 1 123 ? 2.305 1.692 -5.858 1.00 81.31 123 ALA A CA 1
ATOM 899 C C . ALA A 1 123 ? 0.927 1.471 -6.488 1.00 81.31 123 ALA A C 1
ATOM 901 O O . ALA A 1 123 ? 0.509 2.240 -7.352 1.00 81.31 123 ALA A O 1
ATOM 902 N N . ARG A 1 124 ? 0.174 0.479 -5.999 1.00 82.00 124 ARG A N 1
ATOM 903 C CA . ARG A 1 124 ? -1.211 0.230 -6.414 1.00 82.00 124 ARG A CA 1
ATOM 904 C C . ARG A 1 124 ? -2.094 1.458 -6.188 1.00 82.00 124 ARG A C 1
ATOM 906 O O . ARG A 1 124 ? -2.774 1.881 -7.118 1.00 82.00 124 ARG A O 1
ATOM 913 N N . ARG A 1 125 ? -2.014 2.081 -5.008 1.00 75.44 125 ARG A N 1
ATOM 914 C CA . ARG A 1 125 ? -2.749 3.318 -4.688 1.00 75.44 125 ARG A CA 1
ATOM 915 C C . ARG A 1 125 ? -2.354 4.492 -5.577 1.00 75.44 125 ARG A C 1
ATOM 917 O O . ARG A 1 125 ? -3.203 5.263 -6.009 1.00 75.44 125 ARG A O 1
ATOM 924 N N . GLN A 1 126 ? -1.063 4.628 -5.860 1.00 84.12 126 GLN A N 1
ATOM 925 C CA . GLN A 1 126 ? -0.532 5.698 -6.705 1.00 84.12 126 GLN A CA 1
ATOM 926 C C . GLN A 1 126 ? -0.954 5.539 -8.177 1.00 84.12 126 GLN A C 1
ATOM 928 O O . GLN A 1 126 ? -1.178 6.539 -8.859 1.00 84.12 126 GLN A O 1
ATOM 933 N N . LEU A 1 127 ? -1.087 4.301 -8.661 1.00 85.50 127 LEU A N 1
ATOM 934 C CA . LEU A 1 127 ? -1.491 3.987 -10.035 1.00 85.50 127 LEU A CA 1
ATOM 935 C C . LEU A 1 127 ? -3.014 3.999 -10.239 1.00 85.50 127 LEU A C 1
ATOM 937 O O . LEU A 1 127 ? -3.469 4.261 -11.351 1.00 85.50 127 LEU A O 1
ATOM 941 N N . ALA A 1 128 ? -3.807 3.775 -9.191 1.00 79.69 128 ALA A N 1
ATOM 942 C CA . ALA A 1 128 ? -5.259 3.606 -9.289 1.00 79.69 128 ALA A CA 1
ATOM 943 C C . ALA A 1 128 ? -6.039 4.809 -9.836 1.00 79.69 128 ALA A C 1
ATOM 945 O O . ALA A 1 128 ? -7.193 4.663 -10.228 1.00 79.69 128 ALA A O 1
ATOM 946 N N . ASN A 1 129 ? -5.436 5.999 -9.890 1.00 80.81 129 ASN A N 1
ATOM 947 C CA . ASN A 1 129 ? -6.079 7.147 -10.528 1.00 80.81 129 ASN A CA 1
ATOM 948 C C . ASN A 1 129 ? -6.171 7.000 -12.056 1.00 80.81 129 ASN A C 1
ATOM 950 O O . ASN A 1 129 ? -7.112 7.494 -12.668 1.00 80.81 129 ASN A O 1
ATOM 954 N N . ASN A 1 130 ? -5.190 6.337 -12.673 1.00 85.50 130 ASN A N 1
ATOM 955 C CA . ASN A 1 130 ? -5.104 6.210 -14.130 1.00 85.50 130 ASN A CA 1
ATOM 956 C C . ASN A 1 130 ? -5.294 4.766 -14.610 1.00 85.50 130 ASN A C 1
ATOM 958 O O . ASN A 1 130 ? -5.587 4.544 -15.786 1.00 85.50 130 ASN A O 1
ATOM 962 N N . PHE A 1 131 ? -5.108 3.789 -13.723 1.00 86.94 131 PHE A N 1
ATOM 963 C CA . PHE A 1 131 ? -5.191 2.369 -14.026 1.00 86.94 131 PHE A CA 1
ATOM 964 C C . PHE A 1 131 ? -6.365 1.708 -13.316 1.00 86.94 131 PHE A C 1
ATOM 966 O O . PHE A 1 131 ? -6.624 1.974 -12.144 1.00 86.94 131 PHE A O 1
ATOM 973 N N . LEU A 1 132 ? -7.028 0.798 -14.026 1.00 85.12 132 LEU A N 1
ATOM 974 C CA . LEU A 1 132 ? -8.040 -0.084 -13.461 1.00 85.12 132 LEU A CA 1
ATOM 975 C C . LEU A 1 132 ? -7.443 -1.486 -13.328 1.00 85.12 132 LEU A C 1
ATOM 977 O O . LEU A 1 132 ? -7.061 -2.091 -14.329 1.00 85.12 132 LEU A O 1
ATOM 981 N N . PHE A 1 133 ? -7.347 -2.002 -12.108 1.00 84.94 133 PHE A N 1
ATOM 982 C CA . PHE A 1 133 ? -6.831 -3.349 -11.873 1.00 84.94 133 PHE A CA 1
ATOM 983 C C . PHE A 1 133 ? -7.939 -4.394 -12.061 1.00 84.94 133 PHE A C 1
ATOM 985 O O . PHE A 1 133 ? -9.098 -4.129 -11.763 1.00 84.94 133 PHE A O 1
ATOM 992 N N . ASP A 1 134 ? -7.601 -5.574 -12.578 1.00 82.94 134 ASP A N 1
ATOM 993 C CA . ASP A 1 134 ? -8.540 -6.697 -12.744 1.00 82.94 134 ASP A CA 1
ATOM 994 C C . ASP A 1 134 ? -9.003 -7.308 -11.412 1.00 82.94 134 ASP A C 1
ATOM 996 O O . ASP A 1 134 ? -10.107 -7.846 -11.326 1.00 82.94 134 ASP A O 1
ATOM 1000 N N . ASP A 1 135 ? -8.161 -7.212 -10.382 1.00 77.12 135 ASP A N 1
ATOM 1001 C CA . ASP A 1 135 ? -8.438 -7.654 -9.014 1.00 77.12 135 ASP A CA 1
ATOM 1002 C C . ASP A 1 135 ? -9.152 -6.591 -8.158 1.00 77.12 135 ASP A C 1
ATOM 1004 O O . ASP A 1 135 ? -9.582 -6.895 -7.043 1.00 77.12 135 ASP A O 1
ATOM 1008 N N . ASP A 1 136 ? -9.320 -5.368 -8.676 1.00 67.00 136 ASP A N 1
ATOM 1009 C CA . ASP A 1 136 ? -9.972 -4.257 -7.984 1.00 67.00 136 ASP A CA 1
ATOM 1010 C C . ASP A 1 136 ? -11.306 -3.919 -8.662 1.00 67.00 136 ASP A C 1
ATOM 1012 O O . ASP A 1 136 ? -11.360 -3.419 -9.788 1.00 67.00 136 ASP A O 1
ATOM 1016 N N . LEU A 1 137 ? -12.420 -4.204 -7.981 1.00 51.47 137 LEU A N 1
ATOM 1017 C CA . LEU A 1 137 ? -13.739 -3.833 -8.493 1.00 51.47 137 LEU A CA 1
ATOM 1018 C C . LEU A 1 137 ? -13.813 -2.296 -8.633 1.00 51.47 137 LEU A C 1
ATOM 1020 O O . LEU A 1 137 ? -13.504 -1.589 -7.669 1.00 51.47 137 LEU A O 1
ATOM 1024 N N . PRO A 1 138 ? -14.265 -1.755 -9.783 1.00 45.31 138 PRO A N 1
ATOM 1025 C CA . PRO A 1 138 ? -14.278 -0.316 -10.033 1.00 45.31 138 PRO A CA 1
ATOM 1026 C C . PRO A 1 138 ? -15.113 0.418 -8.974 1.00 45.31 138 PRO A C 1
ATOM 1028 O O . PRO A 1 138 ? -16.337 0.298 -8.940 1.00 45.31 138 PRO A O 1
ATOM 1031 N N . GLY A 1 139 ? -14.440 1.177 -8.100 1.00 45.88 139 GLY A N 1
ATOM 1032 C CA . GLY A 1 139 ? -15.093 2.053 -7.118 1.00 45.88 139 GLY A CA 1
ATOM 1033 C C . GLY A 1 139 ? -14.331 2.377 -5.825 1.00 45.88 139 GLY A C 1
ATOM 1034 O O . GLY A 1 139 ? -14.903 3.048 -4.970 1.00 45.88 139 GLY A O 1
ATOM 1035 N N . ARG A 1 140 ? -13.088 1.914 -5.617 1.00 48.12 140 ARG A N 1
ATOM 1036 C CA . ARG A 1 140 ? -12.572 1.727 -4.242 1.00 48.12 140 ARG A CA 1
ATOM 1037 C C . ARG A 1 140 ? -11.379 2.546 -3.753 1.00 48.12 140 ARG A C 1
ATOM 1039 O O . ARG A 1 140 ? -10.967 2.331 -2.620 1.00 48.12 140 ARG A O 1
ATOM 1046 N N . GLN A 1 141 ? -10.858 3.525 -4.495 1.00 49.91 141 GLN A N 1
ATOM 1047 C CA . GLN A 1 141 ? -9.602 4.180 -4.070 1.00 49.91 141 GLN A CA 1
ATOM 1048 C C . GLN A 1 141 ? -9.649 5.691 -3.824 1.00 49.91 141 GLN A C 1
ATOM 1050 O O . GLN A 1 141 ? -8.645 6.257 -3.398 1.00 49.91 141 GLN A O 1
ATOM 1055 N N . PHE A 1 142 ? -10.788 6.365 -4.008 1.00 43.47 142 PHE A N 1
ATOM 1056 C CA . PHE A 1 142 ? -10.771 7.832 -3.956 1.00 43.47 142 PHE A CA 1
ATOM 1057 C C . PHE A 1 142 ? -10.881 8.446 -2.548 1.00 43.47 142 PHE A C 1
ATOM 1059 O O . PHE A 1 142 ? -10.559 9.618 -2.389 1.00 43.47 142 PHE A O 1
ATOM 1066 N N . LEU A 1 143 ? -11.293 7.695 -1.513 1.00 46.84 143 LEU A N 1
ATOM 1067 C CA . LEU A 1 143 ? -11.578 8.295 -0.196 1.00 46.84 143 LEU A CA 1
ATOM 1068 C C . LEU A 1 143 ? -11.046 7.540 1.034 1.00 46.84 143 LEU A C 1
ATOM 1070 O O . LEU A 1 143 ? -11.497 7.809 2.140 1.00 46.84 143 LEU A O 1
ATOM 1074 N N . GLY A 1 144 ? -10.094 6.616 0.862 1.00 56.00 144 GLY A N 1
ATOM 1075 C CA . GLY A 1 144 ? -9.298 6.064 1.970 1.00 56.00 144 GLY A CA 1
ATOM 1076 C C . GLY A 1 144 ? -10.064 5.392 3.120 1.00 56.00 144 GLY A C 1
ATOM 1077 O O . GLY A 1 144 ? -9.484 5.258 4.189 1.00 56.00 144 GLY A O 1
ATOM 1078 N N . GLY A 1 145 ? -11.328 5.010 2.923 1.00 62.19 145 GLY A N 1
ATOM 1079 C CA . GLY A 1 145 ? -12.146 4.311 3.917 1.00 62.19 145 GLY A CA 1
ATOM 1080 C C . GLY A 1 145 ? -12.097 2.785 3.773 1.00 62.19 145 GLY A C 1
ATOM 1081 O O . GLY A 1 145 ? -11.509 2.267 2.815 1.00 62.19 145 GLY A O 1
ATOM 1082 N N . PRO A 1 146 ? -12.734 2.047 4.696 1.00 64.25 146 PRO A N 1
ATOM 1083 C CA . PRO A 1 146 ? -12.670 0.598 4.721 1.00 64.25 146 PRO A CA 1
ATOM 1084 C C . PRO A 1 146 ? -13.466 -0.039 3.571 1.00 64.25 146 PRO A C 1
ATOM 1086 O O . PRO A 1 146 ? -14.600 0.316 3.260 1.00 64.25 146 PRO A O 1
ATOM 1089 N N . LEU A 1 147 ? -12.850 -1.039 2.957 1.00 63.03 147 LEU A N 1
ATOM 1090 C CA . LEU A 1 147 ? -13.328 -1.889 1.880 1.00 63.03 147 LEU A CA 1
ATOM 1091 C C . LEU A 1 147 ? -14.391 -2.894 2.346 1.00 63.03 147 LEU A C 1
ATOM 1093 O O . LEU A 1 147 ? -15.286 -3.254 1.578 1.00 63.03 147 LEU A O 1
ATOM 1097 N N . LYS A 1 148 ? -14.284 -3.404 3.565 1.00 79.19 148 LYS A N 1
ATOM 1098 C CA . LYS A 1 148 ? -15.230 -4.370 4.135 1.00 79.19 148 LYS A CA 1
ATOM 1099 C C . LYS A 1 148 ? -15.258 -4.201 5.647 1.00 79.19 148 LYS A C 1
ATOM 1101 O O . LYS A 1 148 ? -14.246 -3.817 6.227 1.00 79.19 148 LYS A O 1
ATOM 1106 N N . GLU A 1 149 ? -16.391 -4.512 6.264 1.00 88.06 149 GLU A N 1
ATOM 1107 C CA . GLU A 1 149 ? -16.507 -4.623 7.716 1.00 88.06 149 GLU A CA 1
ATOM 1108 C C . GLU A 1 149 ? -16.522 -6.101 8.116 1.00 88.06 149 GLU A C 1
ATOM 1110 O O . GLU A 1 149 ? -17.220 -6.908 7.497 1.00 88.06 149 GLU A O 1
ATOM 1115 N N . VAL A 1 150 ? -15.743 -6.465 9.135 1.00 93.06 150 VAL A N 1
ATOM 1116 C CA . VAL A 1 150 ? -15.700 -7.822 9.687 1.00 93.06 150 VAL A CA 1
ATOM 1117 C C . VAL A 1 150 ? -15.752 -7.762 11.209 1.00 93.06 150 VAL A C 1
ATOM 1119 O O . VAL A 1 150 ? -14.817 -7.289 11.854 1.00 93.06 150 VAL A O 1
ATOM 1122 N N . ALA A 1 151 ? -16.815 -8.317 11.789 1.00 94.12 151 ALA A N 1
ATOM 1123 C CA . ALA A 1 151 ? -16.924 -8.471 13.233 1.00 94.12 151 ALA A CA 1
ATOM 1124 C C . ALA A 1 151 ? -16.035 -9.621 13.740 1.00 94.12 151 ALA A C 1
ATOM 1126 O O . ALA A 1 151 ? -16.012 -10.709 13.153 1.00 94.12 151 ALA A O 1
ATOM 1127 N N . LYS A 1 152 ? -15.325 -9.398 14.846 1.00 95.69 152 LYS A N 1
ATOM 1128 C CA . LYS A 1 152 ? -14.548 -10.407 15.574 1.00 95.69 152 LYS A CA 1
ATOM 1129 C C . LYS A 1 152 ? -15.012 -10.454 17.027 1.00 95.69 152 LYS A C 1
ATOM 1131 O O . LYS A 1 152 ? -14.998 -9.448 17.729 1.00 95.69 152 LYS A O 1
ATOM 1136 N N . THR A 1 153 ? -15.411 -11.643 17.473 1.00 94.12 153 THR A N 1
ATOM 1137 C CA . THR A 1 153 ? -15.902 -11.890 18.839 1.00 94.12 153 THR A CA 1
ATOM 1138 C C . THR A 1 153 ? -14.817 -12.404 19.791 1.00 94.12 153 THR A C 1
ATOM 1140 O O . THR A 1 153 ? -15.111 -12.693 20.948 1.00 94.12 153 THR A O 1
ATOM 1143 N N . ALA A 1 154 ? -13.594 -12.578 19.290 1.00 94.56 154 ALA A N 1
ATOM 1144 C CA . ALA A 1 154 ? -12.420 -13.088 19.990 1.00 94.56 154 ALA A CA 1
ATOM 1145 C C . ALA A 1 154 ? -11.151 -12.555 19.307 1.00 94.56 154 ALA A C 1
ATOM 1147 O O . ALA A 1 154 ? -11.240 -11.948 18.233 1.00 94.56 154 ALA A O 1
ATOM 1148 N N . ASP A 1 155 ? -9.995 -12.813 19.918 1.00 96.81 155 ASP A N 1
ATOM 1149 C CA . ASP A 1 155 ? -8.686 -12.401 19.411 1.00 96.81 155 ASP A CA 1
ATOM 1150 C C . ASP A 1 155 ? -8.467 -12.819 17.952 1.00 96.81 155 ASP A C 1
ATOM 1152 O O . ASP A 1 155 ? -8.877 -13.900 17.511 1.00 96.81 155 ASP A O 1
ATOM 1156 N N . TYR A 1 156 ? -7.810 -11.949 17.188 1.00 97.00 156 TYR A N 1
ATOM 1157 C CA . TYR A 1 156 ? -7.593 -12.162 15.764 1.00 97.00 156 TYR A CA 1
ATOM 1158 C C . TYR A 1 156 ? -6.225 -11.661 15.312 1.00 97.00 156 TYR A C 1
ATOM 1160 O O . TYR A 1 156 ? -5.877 -10.493 15.484 1.00 97.00 156 TYR A O 1
ATOM 1168 N N . SER A 1 157 ? -5.477 -12.541 14.650 1.00 96.38 157 SER A N 1
ATOM 1169 C CA . SER A 1 157 ? -4.270 -12.170 13.915 1.00 96.38 157 SER A CA 1
ATOM 1170 C C . SER A 1 157 ? -4.662 -11.637 12.539 1.00 96.38 157 SER A C 1
ATOM 1172 O O . SER A 1 157 ? -5.103 -12.388 11.668 1.00 96.38 157 SER A O 1
ATOM 1174 N N . VAL A 1 158 ? -4.519 -10.329 12.357 1.00 94.00 158 VAL A N 1
ATOM 1175 C CA . VAL A 1 158 ? -4.788 -9.636 11.099 1.00 94.00 158 VAL A CA 1
ATOM 1176 C C . VAL A 1 158 ? -3.745 -10.055 10.068 1.00 94.00 158 VAL A C 1
ATOM 1178 O O . VAL A 1 158 ? -2.552 -10.117 10.362 1.00 94.00 158 VAL A O 1
ATOM 1181 N N . VAL A 1 159 ? -4.185 -10.331 8.841 1.00 91.06 159 VAL A N 1
ATOM 1182 C CA . VAL A 1 159 ? -3.292 -10.684 7.728 1.00 91.06 159 VAL A CA 1
ATOM 1183 C C . VAL A 1 159 ? -3.172 -9.530 6.739 1.00 91.06 159 VAL A C 1
ATOM 1185 O O . VAL A 1 159 ? -4.066 -8.698 6.622 1.00 91.06 159 VAL A O 1
ATOM 1188 N N . ALA A 1 160 ? -2.091 -9.497 5.954 1.00 84.69 160 ALA A N 1
ATOM 1189 C CA . ALA A 1 160 ? -1.905 -8.473 4.919 1.00 84.69 160 ALA A CA 1
ATOM 1190 C C . ALA A 1 160 ? -3.050 -8.448 3.882 1.00 84.69 160 ALA A C 1
ATOM 1192 O O . ALA A 1 160 ? -3.361 -7.397 3.332 1.00 84.69 160 ALA A O 1
ATOM 1193 N N . ALA A 1 161 ? -3.719 -9.585 3.652 1.00 82.56 161 ALA A N 1
ATOM 1194 C CA . ALA A 1 161 ? -4.889 -9.682 2.775 1.00 82.56 161 ALA A CA 1
ATOM 1195 C C . ALA A 1 161 ? -6.142 -8.971 3.323 1.00 82.56 161 ALA A C 1
ATOM 1197 O O . ALA A 1 161 ? -7.078 -8.712 2.570 1.00 82.56 161 ALA A O 1
ATOM 1198 N N . ASP A 1 162 ? -6.166 -8.622 4.612 1.00 84.38 162 ASP A N 1
ATOM 1199 C CA . ASP A 1 162 ? -7.229 -7.811 5.207 1.00 84.38 162 ASP A CA 1
ATOM 1200 C C . ASP A 1 162 ? -6.990 -6.304 5.019 1.00 84.38 162 ASP A C 1
ATOM 1202 O O . ASP A 1 162 ? -7.662 -5.492 5.656 1.00 84.38 162 ASP A O 1
ATOM 1206 N N . ASN A 1 163 ? -6.044 -5.900 4.163 1.00 84.69 163 ASN A N 1
ATOM 1207 C CA . ASN A 1 163 ? -5.776 -4.491 3.888 1.00 84.69 163 ASN A CA 1
ATOM 1208 C C . ASN A 1 163 ? -7.062 -3.747 3.487 1.00 84.69 163 ASN A C 1
ATOM 1210 O O . ASN A 1 163 ? -7.820 -4.197 2.627 1.00 84.69 163 ASN A O 1
ATOM 1214 N N . GLY A 1 164 ? -7.305 -2.606 4.127 1.00 81.81 164 GLY A N 1
ATOM 1215 C CA . GLY A 1 164 ? -8.522 -1.821 3.976 1.00 81.81 164 GLY A CA 1
ATOM 1216 C C . GLY A 1 164 ? -9.732 -2.391 4.717 1.00 81.81 164 GLY A C 1
ATOM 1217 O O . GLY A 1 164 ? -10.846 -2.017 4.394 1.00 81.81 164 GLY A O 1
ATOM 1218 N N . THR A 1 165 ? -9.589 -3.300 5.679 1.00 87.94 165 THR A N 1
ATOM 1219 C CA . THR A 1 165 ? -10.736 -3.818 6.455 1.00 87.94 165 THR A CA 1
ATOM 1220 C C . THR A 1 165 ? -11.013 -2.965 7.690 1.00 87.94 165 THR A C 1
ATOM 1222 O O . THR A 1 165 ? -10.078 -2.582 8.394 1.00 87.94 165 THR A O 1
ATOM 1225 N N . LEU A 1 166 ? -12.296 -2.722 7.974 1.00 91.94 166 LEU A N 1
ATOM 1226 C CA . LEU A 1 166 ? -12.782 -2.294 9.283 1.00 91.94 166 LEU A CA 1
ATOM 1227 C C . LEU A 1 166 ? -13.098 -3.529 10.122 1.00 91.94 166 LEU A C 1
ATOM 1229 O O . LEU A 1 166 ? -13.975 -4.321 9.778 1.00 91.94 166 LEU A O 1
ATOM 1233 N N . PHE A 1 167 ? -12.400 -3.684 11.234 1.00 94.62 167 PHE A N 1
ATOM 1234 C CA . PHE A 1 167 ? -12.703 -4.700 12.224 1.00 94.62 167 PHE A CA 1
ATOM 1235 C C . PHE A 1 167 ? -13.587 -4.120 13.320 1.00 94.62 167 PHE A C 1
ATOM 1237 O O . PHE A 1 167 ? -13.263 -3.082 13.899 1.00 94.62 167 PHE A O 1
ATOM 1244 N N . THR A 1 168 ? -14.686 -4.806 13.624 1.00 95.56 168 THR A N 1
ATOM 1245 C CA . THR A 1 168 ? -15.572 -4.445 14.735 1.00 95.56 168 THR A CA 1
ATOM 1246 C C . THR A 1 168 ? -15.572 -5.516 15.816 1.00 95.56 168 THR A C 1
ATOM 1248 O O . THR A 1 168 ? -15.382 -6.697 15.539 1.00 95.56 168 THR A O 1
ATOM 1251 N N . THR A 1 169 ? -15.795 -5.124 17.068 1.00 94.69 169 THR A N 1
ATOM 1252 C CA . THR A 1 169 ? -15.947 -6.061 18.203 1.00 94.69 169 THR A CA 1
ATOM 1253 C C . THR A 1 169 ? -17.406 -6.459 18.446 1.00 94.69 169 THR A C 1
ATOM 1255 O O . THR A 1 169 ? -17.776 -6.916 19.528 1.00 94.69 169 THR A O 1
ATOM 1258 N N . THR A 1 170 ? -18.271 -6.265 17.446 1.00 94.06 170 THR A N 1
ATOM 1259 C CA . THR A 1 170 ? -19.701 -6.572 17.524 1.00 94.06 170 THR A CA 1
ATOM 1260 C C . THR A 1 170 ? -19.918 -8.008 18.003 1.00 94.06 170 THR A C 1
ATOM 1262 O O . THR A 1 170 ? -19.347 -8.946 17.452 1.00 94.06 170 THR A O 1
ATOM 1265 N N . ALA A 1 171 ? -20.763 -8.168 19.026 1.00 92.06 171 ALA A N 1
ATOM 1266 C CA . ALA A 1 171 ? -21.075 -9.441 19.684 1.00 92.06 171 ALA A CA 1
ATOM 1267 C C . ALA A 1 171 ? -19.911 -10.129 20.434 1.00 92.06 171 ALA A C 1
ATOM 1269 O O . ALA A 1 171 ? -20.042 -11.294 20.811 1.00 92.06 171 A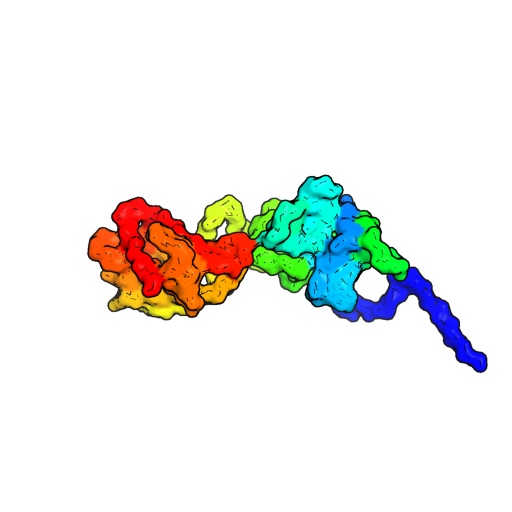LA A O 1
ATOM 1270 N N . ALA A 1 172 ? -18.795 -9.442 20.700 1.00 93.31 172 ALA A N 1
ATOM 1271 C CA . ALA A 1 172 ? -17.775 -9.971 21.602 1.00 93.31 172 ALA A CA 1
ATOM 1272 C C . ALA A 1 172 ? -18.310 -10.072 23.044 1.00 93.31 172 ALA A C 1
ATOM 1274 O O . ALA A 1 172 ? -18.934 -9.145 23.563 1.00 93.31 172 ALA A O 1
ATOM 1275 N N . ALA A 1 173 ? -18.055 -11.213 23.688 1.00 92.62 173 ALA A N 1
ATOM 1276 C CA . ALA A 1 173 ? -18.449 -11.504 25.072 1.00 92.62 173 ALA A CA 1
ATOM 1277 C C . ALA A 1 173 ? -17.283 -11.347 26.070 1.00 92.62 173 ALA A C 1
ATOM 1279 O O . ALA A 1 173 ? -17.381 -11.761 27.225 1.00 92.62 173 ALA A O 1
ATOM 1280 N N . GLY A 1 174 ? -16.167 -10.786 25.609 1.00 93.44 174 GLY A N 1
ATOM 1281 C CA . GLY A 1 174 ? -14.949 -10.575 26.374 1.00 93.44 174 GLY A CA 1
ATOM 1282 C C . GLY A 1 174 ? -14.023 -9.593 25.665 1.00 93.44 174 GLY A C 1
ATOM 1283 O O . GLY A 1 174 ? -14.378 -9.015 24.637 1.00 93.44 174 GLY A O 1
ATOM 1284 N N . ASN A 1 175 ? -12.835 -9.404 26.234 1.00 94.19 175 ASN A N 1
ATOM 1285 C CA . ASN A 1 175 ? -11.804 -8.569 25.626 1.00 94.19 175 ASN A CA 1
ATOM 1286 C C . ASN A 1 175 ? -11.358 -9.159 24.283 1.00 94.19 175 ASN A C 1
ATOM 1288 O O . ASN A 1 175 ? -11.347 -10.378 24.118 1.00 94.19 175 ASN A O 1
ATOM 1292 N N . VAL A 1 176 ? -10.985 -8.283 23.353 1.00 96.69 176 VAL A N 1
ATOM 1293 C CA . VAL A 1 176 ? -10.532 -8.668 22.013 1.00 96.69 176 VAL A CA 1
ATOM 1294 C C . VAL A 1 176 ? -9.186 -8.019 21.729 1.00 96.69 176 VAL A C 1
ATOM 1296 O O . VAL A 1 176 ? -9.042 -6.796 21.822 1.00 96.69 176 VAL A O 1
ATOM 1299 N N . VAL A 1 177 ? -8.212 -8.840 21.352 1.00 96.75 177 VAL A N 1
ATOM 1300 C CA . VAL A 1 177 ? -6.886 -8.421 20.903 1.00 96.75 177 VAL A CA 1
ATOM 1301 C C . VAL A 1 177 ? -6.758 -8.658 19.402 1.00 96.75 177 VAL A C 1
ATOM 1303 O O . VAL A 1 177 ? -6.863 -9.780 18.907 1.00 96.75 177 VAL A O 1
ATOM 1306 N N . PHE A 1 178 ? -6.493 -7.586 18.666 1.00 97.25 178 PHE A N 1
ATOM 1307 C CA . PHE A 1 178 ? -6.102 -7.637 17.267 1.00 97.25 178 PHE A CA 1
ATOM 1308 C C . PHE A 1 178 ? -4.583 -7.575 17.170 1.00 97.25 178 PHE A C 1
ATOM 1310 O O . PHE A 1 178 ? -3.978 -6.585 17.580 1.00 97.25 178 PHE A O 1
ATOM 1317 N N . THR A 1 179 ? -3.960 -8.605 16.609 1.00 97.12 179 THR A N 1
ATOM 1318 C CA . THR A 1 179 ? -2.514 -8.614 16.356 1.00 97.12 179 THR A CA 1
ATOM 1319 C C . THR A 1 179 ? -2.258 -8.236 14.903 1.00 97.12 179 THR A C 1
ATOM 1321 O O . THR A 1 179 ? -2.736 -8.920 13.999 1.00 97.12 179 THR A O 1
ATOM 1324 N N . LEU A 1 180 ? -1.533 -7.144 14.667 1.00 94.81 180 LEU A N 1
ATOM 1325 C CA . LEU A 1 180 ? -1.180 -6.664 13.331 1.00 94.81 180 LEU A CA 1
ATOM 1326 C C . LEU A 1 180 ? -0.207 -7.630 12.633 1.00 94.81 180 LEU A C 1
ATOM 1328 O O . LEU A 1 180 ? 0.603 -8.269 13.306 1.00 94.81 180 LEU A O 1
ATOM 1332 N N . PRO A 1 181 ? -0.241 -7.731 11.291 1.00 94.56 181 PRO A N 1
ATOM 1333 C CA . PRO A 1 181 ? 0.722 -8.540 10.551 1.00 94.56 181 PRO A CA 1
ATOM 1334 C C . PRO A 1 181 ? 2.124 -7.917 10.595 1.00 94.56 181 PRO A C 1
ATOM 1336 O O . PRO A 1 181 ? 2.311 -6.780 11.029 1.00 94.56 181 PRO A O 1
ATOM 1339 N N . THR A 1 182 ? 3.112 -8.629 10.046 1.00 92.38 182 THR A N 1
ATOM 1340 C CA . THR A 1 182 ? 4.411 -8.031 9.708 1.00 92.38 182 THR A CA 1
ATOM 1341 C C . THR A 1 182 ? 4.207 -6.773 8.864 1.00 92.38 182 THR A C 1
ATOM 1343 O O . THR A 1 182 ? 3.451 -6.794 7.887 1.00 92.38 182 THR A O 1
ATOM 1346 N N . ILE A 1 183 ? 4.885 -5.683 9.237 1.00 89.12 183 ILE A N 1
ATOM 1347 C CA . ILE A 1 183 ? 4.774 -4.408 8.530 1.00 89.12 183 ILE A CA 1
ATOM 1348 C C . ILE A 1 183 ? 5.163 -4.598 7.062 1.00 89.12 183 ILE A C 1
ATOM 1350 O O . ILE A 1 183 ? 6.231 -5.115 6.735 1.00 89.12 183 ILE A O 1
ATOM 1354 N N . ALA A 1 184 ? 4.292 -4.125 6.176 1.00 85.38 184 ALA A N 1
ATOM 1355 C CA . ALA A 1 184 ? 4.559 -3.977 4.756 1.00 85.38 184 ALA A CA 1
ATOM 1356 C C . ALA A 1 184 ? 3.997 -2.638 4.268 1.00 85.38 184 ALA A C 1
ATOM 1358 O O . ALA A 1 184 ? 3.111 -2.055 4.893 1.00 85.38 184 ALA A O 1
ATOM 1359 N N . ARG A 1 185 ? 4.522 -2.141 3.146 1.00 79.81 185 ARG A N 1
ATOM 1360 C CA . ARG A 1 185 ? 4.160 -0.830 2.593 1.00 79.81 185 ARG A CA 1
ATOM 1361 C C . ARG A 1 185 ? 2.705 -0.773 2.140 1.00 79.81 185 ARG A C 1
ATOM 1363 O O . ARG A 1 185 ? 2.210 -1.688 1.483 1.00 79.81 185 ARG A O 1
ATOM 1370 N N . GLY A 1 186 ? 2.055 0.350 2.432 1.00 78.62 186 GLY A N 1
ATOM 1371 C CA . GLY A 1 186 ? 0.696 0.663 1.990 1.00 78.62 186 GLY A CA 1
ATOM 1372 C C . GLY A 1 186 ? -0.410 -0.136 2.687 1.00 78.62 186 GLY A C 1
ATOM 1373 O O . GLY A 1 186 ? -1.543 -0.125 2.195 1.00 78.62 186 GLY A O 1
ATOM 1374 N N . LEU A 1 187 ? -0.101 -0.814 3.799 1.00 86.25 187 LEU A N 1
ATOM 1375 C CA . LEU A 1 187 ? -1.097 -1.484 4.633 1.00 86.25 187 LEU A CA 1
ATOM 1376 C C . LEU A 1 187 ? -1.850 -0.468 5.496 1.00 86.25 187 LEU A C 1
ATOM 1378 O O . LEU A 1 187 ? -1.254 0.445 6.068 1.00 86.25 187 LEU A O 1
ATOM 1382 N N . MET A 1 188 ? -3.163 -0.639 5.592 1.00 88.88 188 MET A N 1
ATOM 1383 C CA . MET A 1 188 ? -4.062 0.173 6.397 1.00 88.88 188 MET A CA 1
ATOM 1384 C C . MET A 1 188 ? -5.208 -0.687 6.928 1.00 88.88 188 MET A C 1
ATOM 1386 O O . MET A 1 188 ? -5.835 -1.431 6.177 1.00 88.88 188 MET A O 1
ATOM 1390 N N . PHE A 1 189 ? -5.502 -0.551 8.214 1.00 91.38 189 PHE A N 1
ATOM 1391 C CA . PHE A 1 189 ? -6.583 -1.247 8.902 1.00 91.38 189 PHE A CA 1
ATOM 1392 C C . PHE A 1 189 ? -7.331 -0.261 9.792 1.00 91.38 189 PHE A C 1
ATOM 1394 O O . PHE A 1 189 ? -6.732 0.661 10.357 1.00 91.38 189 PHE A O 1
ATOM 1401 N N . GLU A 1 190 ? -8.631 -0.471 9.937 1.00 93.56 190 GLU A N 1
ATOM 1402 C CA . GLU A 1 190 ? -9.454 0.289 10.870 1.00 93.56 190 GLU A CA 1
ATOM 1403 C C . GLU A 1 190 ? -10.023 -0.636 11.939 1.00 93.56 190 GLU A C 1
ATOM 1405 O O . GLU A 1 190 ? -10.380 -1.778 11.654 1.00 93.56 190 GLU A O 1
ATOM 1410 N N . PHE A 1 191 ? -10.127 -0.138 13.167 1.00 94.38 191 PHE A N 1
ATOM 1411 C CA . PHE A 1 191 ? -10.669 -0.891 14.293 1.00 94.38 191 PHE A CA 1
ATOM 1412 C C . PHE A 1 191 ? -11.679 -0.033 15.037 1.00 94.38 191 PHE A C 1
ATOM 1414 O O . PHE A 1 191 ? -11.350 1.084 15.440 1.00 94.38 191 PHE A O 1
ATOM 1421 N N . LEU A 1 192 ? -12.883 -0.560 15.237 1.00 93.75 192 LEU A N 1
ATOM 1422 C CA . LEU A 1 192 ? -13.965 0.097 15.961 1.00 93.75 192 LEU A CA 1
ATOM 1423 C C . LEU A 1 192 ? -14.492 -0.822 17.065 1.00 93.75 192 LEU A C 1
ATOM 1425 O O . LEU A 1 192 ? -14.993 -1.920 16.813 1.00 93.75 192 LEU A O 1
ATOM 1429 N N . ASN A 1 193 ? -14.427 -0.343 18.301 1.00 94.00 193 ASN A N 1
ATOM 1430 C CA . ASN A 1 193 ? -14.972 -1.048 19.444 1.00 94.00 193 ASN A CA 1
ATOM 1431 C C . ASN A 1 193 ? -16.460 -0.718 19.615 1.00 94.00 193 ASN A C 1
ATOM 1433 O O . ASN A 1 193 ? -16.829 0.433 19.850 1.00 94.00 193 ASN A O 1
ATOM 1437 N N . VAL A 1 194 ? -17.321 -1.726 19.500 1.00 93.56 194 VAL A N 1
ATOM 1438 C CA . VAL A 1 194 ? -18.787 -1.580 19.557 1.00 93.56 194 VAL A CA 1
ATOM 1439 C C . VAL A 1 194 ? -19.357 -2.093 20.888 1.00 93.56 194 VAL A C 1
ATOM 1441 O O . VAL A 1 194 ? -20.484 -1.760 21.247 1.00 93.56 194 VAL A O 1
ATOM 1444 N N . VAL A 1 195 ? -18.580 -2.863 21.654 1.00 92.88 195 VAL A N 1
ATOM 1445 C CA . VAL A 1 195 ? -18.990 -3.441 22.945 1.00 92.88 195 VAL A CA 1
ATOM 1446 C C . VAL A 1 195 ? -18.233 -2.820 24.122 1.00 92.88 195 VAL A C 1
ATOM 1448 O O . VAL A 1 195 ? -17.154 -2.255 23.953 1.00 92.88 195 VAL A O 1
ATOM 1451 N N . ASP A 1 196 ? -18.772 -2.950 25.338 1.00 92.75 196 ASP A N 1
ATOM 1452 C CA . ASP A 1 196 ? -18.129 -2.469 26.575 1.00 92.75 196 ASP A CA 1
ATOM 1453 C C . ASP A 1 196 ? -17.069 -3.449 27.117 1.00 92.75 196 ASP A C 1
ATOM 1455 O O . ASP A 1 196 ? -17.026 -3.798 28.297 1.00 92.75 196 ASP A O 1
ATOM 1459 N N . PHE A 1 197 ? -16.194 -3.914 26.232 1.00 93.44 197 PHE A N 1
ATOM 1460 C CA . PHE A 1 197 ? -15.014 -4.698 26.585 1.00 93.44 197 PHE A CA 1
ATOM 1461 C C . PHE A 1 197 ? -13.756 -3.989 26.103 1.00 93.44 197 PHE A C 1
ATOM 1463 O O . PHE A 1 197 ? -13.817 -3.069 25.283 1.00 93.44 197 PHE A O 1
ATOM 1470 N N . ASN A 1 198 ? -12.606 -4.385 26.647 1.00 94.00 198 ASN A N 1
ATOM 1471 C CA . ASN A 1 198 ? -11.348 -3.798 26.214 1.00 94.00 198 ASN A CA 1
ATOM 1472 C C . ASN A 1 198 ? -11.034 -4.290 24.797 1.00 94.00 198 ASN A C 1
ATOM 1474 O O . ASN A 1 198 ? -11.035 -5.497 24.546 1.00 94.00 198 ASN A O 1
ATOM 1478 N N . MET A 1 199 ? -10.736 -3.351 23.902 1.00 95.19 199 MET A N 1
ATOM 1479 C CA . MET A 1 199 ? -10.182 -3.642 22.583 1.00 95.19 199 MET A CA 1
ATOM 1480 C C . MET A 1 199 ? -8.716 -3.227 22.567 1.00 95.19 199 MET A C 1
ATOM 1482 O O . MET A 1 199 ? -8.421 -2.057 22.816 1.00 95.19 199 MET A O 1
ATOM 1486 N N . THR A 1 200 ? -7.828 -4.158 22.236 1.00 96.19 200 THR A N 1
ATOM 1487 C CA . THR A 1 200 ? -6.390 -3.904 22.087 1.00 96.19 200 THR A CA 1
ATOM 1488 C C . THR A 1 200 ? -5.976 -4.152 20.643 1.00 96.19 200 THR A C 1
ATOM 1490 O O . THR A 1 200 ? -6.372 -5.152 20.051 1.00 96.19 200 THR A O 1
ATOM 1493 N N . VAL A 1 201 ? -5.161 -3.266 20.079 1.00 96.19 201 VAL A N 1
ATOM 1494 C CA . VAL A 1 201 ? -4.461 -3.480 18.810 1.00 96.19 201 VAL A CA 1
ATOM 1495 C C . VAL A 1 201 ? -2.971 -3.524 19.121 1.00 96.19 201 VAL A C 1
ATOM 1497 O O . VAL A 1 201 ? -2.417 -2.551 19.628 1.00 96.19 201 VAL A O 1
ATOM 1500 N N . ALA A 1 202 ? -2.342 -4.664 18.864 1.00 96.31 202 ALA A N 1
ATOM 1501 C CA . ALA A 1 202 ? -0.947 -4.932 19.186 1.00 96.31 202 ALA A CA 1
ATOM 1502 C C . ALA A 1 202 ? -0.138 -5.187 17.915 1.00 96.31 202 ALA A C 1
ATOM 1504 O O . ALA A 1 202 ? -0.623 -5.836 16.983 1.00 96.31 202 ALA A O 1
ATOM 1505 N N . SER A 1 203 ? 1.104 -4.716 17.887 1.00 95.12 203 SER A N 1
ATOM 1506 C CA . SER A 1 203 ? 2.057 -5.142 16.871 1.00 95.12 203 SER A CA 1
ATOM 1507 C C . SER A 1 203 ? 2.539 -6.564 17.145 1.00 95.12 203 SER A C 1
ATOM 1509 O O . SER A 1 203 ? 2.746 -6.947 18.292 1.00 95.12 203 SER A O 1
ATOM 1511 N N . ALA A 1 204 ? 2.743 -7.355 16.089 1.00 91.25 204 ALA A N 1
ATOM 1512 C CA . ALA A 1 204 ? 3.371 -8.667 16.217 1.00 91.25 204 ALA A CA 1
ATOM 1513 C C . ALA A 1 204 ? 4.868 -8.589 16.562 1.00 91.25 204 ALA A C 1
ATOM 1515 O O . ALA A 1 204 ? 5.387 -9.524 17.167 1.00 91.25 204 ALA A O 1
ATOM 1516 N N . ALA A 1 205 ? 5.565 -7.528 16.137 1.00 89.38 205 ALA A N 1
ATOM 1517 C CA . ALA A 1 205 ? 7.004 -7.382 16.361 1.00 89.38 205 ALA A CA 1
ATOM 1518 C C . ALA A 1 205 ? 7.336 -6.618 17.652 1.00 89.38 205 ALA A C 1
ATOM 1520 O O . ALA A 1 205 ? 8.401 -6.855 18.218 1.00 89.38 205 ALA A O 1
ATOM 1521 N N . GLY A 1 206 ? 6.427 -5.748 18.106 1.00 88.81 206 GLY A N 1
ATOM 1522 C CA . GLY A 1 206 ? 6.693 -4.793 19.182 1.00 88.81 206 GLY A CA 1
ATOM 1523 C C . GLY A 1 206 ? 7.560 -3.611 18.725 1.00 88.81 206 GLY A C 1
ATOM 1524 O O . GLY A 1 206 ? 8.138 -3.627 17.635 1.00 88.81 206 GLY A O 1
ATOM 1525 N N . ASP A 1 207 ? 7.610 -2.562 19.541 1.00 89.44 207 ASP A N 1
ATOM 1526 C CA . ASP A 1 207 ? 8.441 -1.358 19.432 1.00 89.44 207 ASP A CA 1
ATOM 1527 C C . ASP A 1 207 ? 8.343 -0.601 18.093 1.00 89.44 207 ASP A C 1
ATOM 1529 O O . ASP A 1 207 ? 9.196 0.223 17.728 1.00 89.44 207 ASP A O 1
ATOM 1533 N N . ASP A 1 208 ? 7.297 -0.847 17.311 1.00 92.94 208 ASP A N 1
ATOM 1534 C CA . ASP A 1 208 ? 7.172 -0.380 15.933 1.00 92.94 208 ASP A CA 1
ATOM 1535 C C . ASP A 1 208 ? 5.932 0.489 15.685 1.00 92.94 208 ASP A C 1
ATOM 1537 O O . ASP A 1 208 ? 5.741 0.962 14.558 1.00 92.94 208 ASP A O 1
ATOM 1541 N N . MET A 1 209 ? 5.144 0.792 16.721 1.00 92.38 209 MET A N 1
ATOM 1542 C CA . MET A 1 209 ? 3.993 1.684 16.605 1.00 92.38 209 MET A CA 1
ATOM 1543 C C . MET A 1 209 ? 4.277 3.087 17.131 1.00 92.38 209 MET A C 1
ATOM 1545 O O . MET A 1 209 ? 4.771 3.292 18.234 1.00 92.38 209 MET A O 1
ATOM 1549 N N . VAL A 1 210 ? 3.891 4.081 16.339 1.00 92.81 210 VAL A N 1
ATOM 1550 C CA . VAL A 1 210 ? 3.859 5.483 16.746 1.00 92.81 210 VAL A CA 1
ATOM 1551 C C . VAL A 1 210 ? 2.422 5.839 17.094 1.00 92.81 210 VAL A C 1
ATOM 1553 O O . VAL A 1 210 ? 1.528 5.795 16.242 1.00 92.81 210 VAL A O 1
ATOM 1556 N N . SER A 1 211 ? 2.213 6.201 18.351 1.00 90.00 211 SER A N 1
ATOM 1557 C CA . SER A 1 211 ? 0.930 6.599 18.920 1.00 90.00 211 SER A CA 1
ATOM 1558 C C . SER A 1 211 ? 1.105 7.861 19.776 1.00 90.00 211 SER A C 1
ATOM 1560 O O . SER A 1 211 ? 2.147 8.518 19.742 1.00 90.00 211 SER A O 1
ATOM 1562 N N . ILE A 1 212 ? 0.057 8.299 20.476 1.00 83.69 212 ILE A N 1
ATOM 1563 C CA . ILE A 1 212 ? 0.104 9.570 21.204 1.00 83.69 212 ILE A CA 1
ATOM 1564 C C . ILE A 1 212 ? 1.178 9.532 22.305 1.00 83.69 212 ILE A C 1
ATOM 1566 O O . ILE A 1 212 ? 1.126 8.693 23.195 1.00 83.69 212 ILE A O 1
ATOM 1570 N N . ASN A 1 213 ? 2.135 10.464 22.243 1.00 85.44 213 ASN A N 1
ATOM 1571 C CA . ASN A 1 213 ? 3.280 10.574 23.160 1.00 85.44 213 ASN A CA 1
ATOM 1572 C C . ASN A 1 213 ? 4.209 9.343 23.228 1.00 85.44 213 ASN A C 1
ATOM 1574 O O . ASN A 1 213 ? 5.018 9.264 24.149 1.00 85.44 213 ASN A O 1
ATOM 1578 N N . ASP A 1 214 ? 4.141 8.431 22.254 1.00 89.19 214 ASP A N 1
ATOM 1579 C CA . ASP A 1 214 ? 4.988 7.237 22.209 1.00 89.19 214 ASP A CA 1
ATOM 1580 C C . ASP A 1 214 ? 5.386 6.891 20.763 1.00 89.19 214 ASP A C 1
ATOM 1582 O O . ASP A 1 214 ? 4.536 6.740 19.884 1.00 89.19 214 ASP A O 1
ATOM 1586 N N . ALA A 1 215 ? 6.690 6.791 20.498 1.00 89.75 215 ALA A N 1
ATOM 1587 C CA . ALA A 1 215 ? 7.249 6.495 19.174 1.00 89.75 215 ALA A CA 1
ATOM 1588 C C . ALA A 1 215 ? 7.597 5.005 18.966 1.00 89.75 215 ALA A C 1
ATOM 1590 O O . ALA A 1 215 ? 8.041 4.617 17.872 1.00 89.75 215 ALA A O 1
ATOM 1591 N N . SER A 1 216 ? 7.437 4.191 20.006 1.00 92.56 216 SER A N 1
ATOM 1592 C CA . SER A 1 216 ? 7.785 2.771 20.030 1.00 92.56 216 SER A CA 1
ATOM 1593 C C . SER A 1 216 ? 6.799 1.984 20.893 1.00 92.56 216 SER A C 1
ATOM 1595 O O . SER A 1 216 ? 7.208 1.153 21.682 1.00 92.56 216 SER A O 1
ATOM 1597 N N . ALA A 1 217 ? 5.501 2.240 20.755 1.00 92.38 217 ALA A N 1
ATOM 1598 C CA . ALA A 1 217 ? 4.491 1.447 21.441 1.00 92.38 217 ALA A CA 1
ATOM 1599 C C . ALA A 1 217 ? 4.422 0.019 20.859 1.00 92.38 217 ALA A C 1
ATOM 1601 O O . ALA A 1 217 ? 4.487 -0.175 19.641 1.00 92.38 217 ALA A O 1
ATOM 1602 N N . ASP A 1 218 ? 4.188 -0.957 21.731 1.00 94.06 218 ASP A N 1
ATOM 1603 C CA . ASP A 1 218 ? 3.881 -2.355 21.409 1.00 94.06 218 ASP A CA 1
ATOM 1604 C C . ASP A 1 218 ? 2.399 -2.563 21.119 1.00 94.06 218 ASP A C 1
ATOM 1606 O O . ASP A 1 218 ? 2.001 -3.382 20.283 1.00 94.06 218 ASP A O 1
ATOM 1610 N N . SER A 1 219 ? 1.549 -1.821 21.831 1.00 93.88 219 SER A N 1
ATOM 1611 C CA . SER A 1 219 ? 0.100 -1.914 21.692 1.00 93.88 219 SER A CA 1
ATOM 1612 C C . SER A 1 219 ? -0.610 -0.607 22.026 1.00 93.88 219 SER A C 1
ATOM 1614 O O . SER A 1 219 ? -0.097 0.258 22.739 1.00 93.88 219 SER A O 1
ATOM 1616 N N . ILE A 1 220 ? -1.825 -0.481 21.505 1.00 93.81 220 ILE A N 1
ATOM 1617 C CA . ILE A 1 220 ? -2.802 0.529 21.893 1.00 93.81 220 ILE A CA 1
ATOM 1618 C C . ILE A 1 220 ? -4.076 -0.160 22.370 1.00 93.81 220 ILE A C 1
ATOM 1620 O O . ILE A 1 220 ? -4.457 -1.201 21.837 1.00 93.81 220 ILE A O 1
ATOM 1624 N N . ALA A 1 221 ? -4.773 0.420 23.341 1.00 93.44 221 ALA A N 1
ATOM 1625 C CA . ALA A 1 221 ? -6.035 -0.135 23.808 1.00 93.44 221 ALA A CA 1
ATOM 1626 C C . ALA A 1 221 ? -7.076 0.932 24.149 1.00 93.44 221 ALA A C 1
ATOM 1628 O O . ALA A 1 221 ? -6.764 2.010 24.661 1.00 93.44 221 ALA A O 1
ATOM 1629 N N . PHE A 1 222 ? -8.338 0.580 23.911 1.00 92.38 222 PHE A N 1
ATOM 1630 C CA . PHE A 1 222 ? -9.505 1.256 24.465 1.00 92.38 222 PHE A CA 1
ATOM 1631 C C . PHE A 1 222 ? -9.938 0.493 25.718 1.00 92.38 222 PHE A C 1
ATOM 1633 O O . PHE A 1 222 ? -10.723 -0.453 25.652 1.00 92.38 222 PHE A O 1
ATOM 1640 N N . SER A 1 223 ? -9.357 0.870 26.858 1.00 90.25 223 SER A N 1
ATOM 1641 C CA . SER A 1 223 ? -9.531 0.186 28.149 1.00 90.25 223 SER A CA 1
ATOM 1642 C C . SER A 1 223 ? -10.164 1.070 29.230 1.00 90.25 223 SER A C 1
ATOM 1644 O O . SER A 1 223 ? -10.671 0.560 30.232 1.00 90.25 223 SER A O 1
ATOM 1646 N N . THR A 1 224 ? -10.182 2.388 29.021 1.00 86.81 224 THR A N 1
ATOM 1647 C CA . THR A 1 224 ? -10.732 3.367 29.961 1.00 86.81 224 THR A CA 1
ATOM 1648 C C . THR A 1 224 ? -12.242 3.192 30.113 1.00 86.81 224 THR A C 1
ATOM 1650 O O . THR A 1 224 ? -12.985 3.180 29.129 1.00 86.81 224 THR A O 1
ATOM 1653 N N . GLY A 1 225 ? -12.709 3.064 31.359 1.00 84.81 225 GLY A N 1
ATOM 1654 C CA . GLY A 1 225 ? -14.135 2.954 31.671 1.00 84.81 225 GLY A CA 1
ATOM 1655 C C . GLY A 1 225 ? -14.942 4.105 31.064 1.00 84.81 225 GLY A C 1
ATOM 1656 O O . GLY A 1 225 ? -14.481 5.244 31.036 1.00 84.81 225 GLY A O 1
ATOM 1657 N N . SER A 1 226 ? -16.133 3.795 30.550 1.00 82.81 226 SER A N 1
ATOM 1658 C CA . SER A 1 226 ? -17.031 4.755 29.885 1.00 82.81 226 SER A CA 1
ATOM 1659 C C . SER A 1 226 ? -16.486 5.405 28.600 1.00 82.81 226 SER A C 1
ATOM 1661 O O . SER A 1 226 ? -17.115 6.321 28.080 1.00 82.81 226 SER A O 1
ATOM 1663 N N . GLN A 1 227 ? -15.353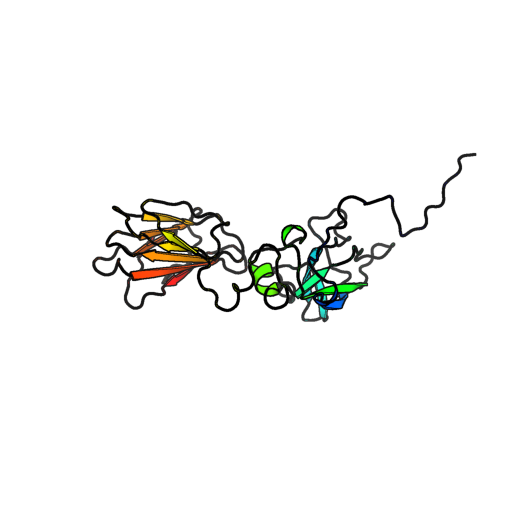 4.932 28.066 1.00 86.12 227 GLN A N 1
ATOM 1664 C CA . GLN A 1 227 ? -14.755 5.401 26.803 1.00 86.12 227 GLN A CA 1
ATOM 1665 C C . GLN A 1 227 ? -14.410 4.242 25.846 1.00 86.12 227 GLN A C 1
ATOM 1667 O O . GLN A 1 227 ? -13.629 4.410 24.908 1.00 86.12 227 GLN A O 1
ATOM 1672 N N . LYS A 1 228 ? -14.949 3.041 26.101 1.00 88.69 228 LYS A N 1
ATOM 1673 C CA . LYS A 1 228 ? -14.652 1.834 25.314 1.00 88.69 228 LYS A CA 1
ATOM 1674 C C . LYS A 1 228 ? -15.501 1.755 24.054 1.00 88.69 228 LYS A C 1
ATOM 1676 O O . LYS A 1 228 ? -14.955 1.589 22.967 1.00 88.69 228 LYS A O 1
ATOM 1681 N N . ILE A 1 229 ? -16.819 1.897 24.201 1.00 90.62 229 ILE A N 1
ATOM 1682 C CA . ILE A 1 229 ? -17.759 1.896 23.077 1.00 90.62 229 ILE A CA 1
ATOM 1683 C C . ILE A 1 229 ? -17.519 3.143 22.225 1.00 90.62 229 ILE A C 1
ATOM 1685 O O . ILE A 1 229 ? -17.401 4.253 22.743 1.00 90.62 229 ILE A O 1
ATOM 1689 N N . GLY A 1 230 ? -17.452 2.951 20.911 1.00 88.56 230 GLY A N 1
ATOM 1690 C CA . GLY A 1 230 ? -17.153 4.004 19.948 1.00 88.56 230 GLY A CA 1
ATOM 1691 C C . GLY A 1 230 ? -15.662 4.304 19.805 1.00 88.56 230 GLY A C 1
ATOM 1692 O O . GLY A 1 230 ? -15.323 5.193 19.035 1.00 88.56 230 GLY A O 1
ATOM 1693 N N . GLY A 1 231 ? -14.774 3.581 20.502 1.00 91.19 231 GLY A N 1
ATOM 1694 C CA . GLY A 1 231 ? -13.329 3.690 20.309 1.00 91.19 231 GLY A CA 1
ATOM 1695 C C . GLY A 1 231 ? -12.921 3.255 18.903 1.00 91.19 231 GLY A C 1
ATOM 1696 O O . GLY A 1 231 ? -13.036 2.083 18.558 1.00 91.19 231 GLY A O 1
ATOM 1697 N N . HIS A 1 232 ? -12.452 4.203 18.097 1.00 91.44 232 HIS A N 1
ATOM 1698 C CA . HIS A 1 232 ? -12.137 4.048 16.678 1.00 91.44 232 HIS A CA 1
ATOM 1699 C C . HIS A 1 232 ? -10.726 4.531 16.383 1.00 91.44 232 HIS A C 1
ATOM 1701 O O . HIS A 1 232 ? -10.352 5.666 16.696 1.00 91.44 232 HIS A O 1
ATOM 1707 N N . VAL A 1 233 ? -9.946 3.670 15.743 1.00 92.56 233 VAL A N 1
ATOM 1708 C CA . VAL A 1 233 ? -8.570 3.956 15.357 1.00 92.56 233 VAL A CA 1
ATOM 1709 C C . VAL A 1 233 ? -8.284 3.475 13.940 1.00 92.56 233 VAL A C 1
ATOM 1711 O O . VAL A 1 233 ? -8.754 2.418 13.519 1.00 92.56 233 VAL A O 1
ATOM 1714 N N . ILE A 1 234 ? -7.474 4.250 13.221 1.00 92.44 234 ILE A N 1
ATOM 1715 C CA . ILE A 1 234 ? -6.841 3.834 11.971 1.00 92.44 234 ILE A CA 1
ATOM 1716 C C . ILE A 1 234 ? -5.378 3.534 12.249 1.00 92.44 234 ILE A C 1
ATOM 1718 O O . ILE A 1 234 ? -4.654 4.385 12.773 1.00 92.44 234 ILE A O 1
ATOM 1722 N N . VAL A 1 235 ? -4.923 2.368 11.809 1.00 92.56 235 VAL A N 1
ATOM 1723 C CA . VAL A 1 235 ? -3.511 1.993 11.818 1.00 92.56 235 VAL A CA 1
ATOM 1724 C C . VAL A 1 235 ? -3.047 1.826 10.377 1.00 92.56 235 VAL A C 1
ATOM 1726 O O . VAL A 1 235 ? -3.683 1.126 9.595 1.00 92.56 235 VAL A O 1
ATOM 1729 N N . HIS A 1 236 ? -1.958 2.490 9.996 1.00 91.56 236 HIS A N 1
ATOM 1730 C CA . HIS A 1 236 ? -1.400 2.385 8.646 1.00 91.56 236 HIS A CA 1
ATOM 1731 C C . HIS A 1 236 ? 0.125 2.387 8.666 1.00 91.56 236 HIS A C 1
ATOM 1733 O O . HIS A 1 236 ? 0.734 3.014 9.527 1.00 91.56 236 HIS A O 1
ATOM 1739 N N . SER A 1 237 ? 0.748 1.673 7.734 1.00 89.94 237 SER A N 1
ATOM 1740 C CA . SER A 1 237 ? 2.205 1.642 7.594 1.00 89.94 237 SER A CA 1
ATOM 1741 C C . SER A 1 237 ? 2.723 2.983 7.075 1.00 89.94 237 SER A C 1
ATOM 1743 O O . SER A 1 237 ? 2.096 3.572 6.190 1.00 89.94 237 SER A O 1
ATOM 1745 N N . ASN A 1 238 ? 3.901 3.411 7.522 1.00 87.62 238 ASN A N 1
ATOM 1746 C CA . ASN A 1 238 ? 4.632 4.479 6.841 1.00 87.62 238 ASN A CA 1
ATOM 1747 C C . ASN A 1 238 ? 5.103 4.038 5.438 1.00 87.62 238 ASN A C 1
ATOM 1749 O O . ASN A 1 238 ? 5.207 2.847 5.138 1.00 87.62 238 ASN A O 1
ATOM 1753 N N . ASP A 1 239 ? 5.458 5.003 4.589 1.00 78.00 239 ASP A N 1
ATOM 1754 C CA . ASP A 1 239 ? 5.889 4.731 3.207 1.00 78.00 239 ASP A CA 1
ATOM 1755 C C . ASP A 1 239 ? 7.154 3.855 3.136 1.00 78.00 239 ASP A C 1
ATOM 1757 O O . ASP A 1 239 ? 7.354 3.084 2.196 1.00 78.00 239 ASP A O 1
ATOM 1761 N N . ALA A 1 240 ? 8.001 3.910 4.170 1.00 81.44 240 ALA A N 1
ATOM 1762 C CA . ALA A 1 240 ? 9.184 3.064 4.265 1.00 81.44 240 ALA A CA 1
ATOM 1763 C C . ALA A 1 240 ? 8.855 1.591 4.577 1.00 81.44 240 ALA A C 1
ATOM 1765 O O . ALA A 1 240 ? 9.658 0.727 4.214 1.00 81.44 240 ALA A O 1
ATOM 1766 N N . GLY A 1 241 ? 7.695 1.298 5.182 1.00 83.69 241 GLY A N 1
ATOM 1767 C CA . GLY A 1 241 ? 7.308 -0.038 5.643 1.00 83.69 241 GLY A CA 1
ATOM 1768 C C . GLY A 1 241 ? 8.046 -0.480 6.910 1.00 83.69 241 GLY A C 1
ATOM 1769 O O . GLY A 1 241 ? 8.400 -1.646 7.027 1.00 83.69 241 GLY A O 1
ATOM 1770 N N . THR A 1 242 ? 8.325 0.447 7.827 1.00 89.75 242 THR A N 1
ATOM 1771 C CA . THR A 1 242 ? 9.126 0.216 9.045 1.00 89.75 242 THR A CA 1
ATOM 1772 C C . THR A 1 242 ? 8.409 0.545 10.349 1.00 89.75 242 THR A C 1
ATOM 1774 O O . THR A 1 242 ? 8.864 0.115 11.404 1.00 89.75 242 THR A O 1
ATOM 1777 N N . LYS A 1 243 ? 7.331 1.332 10.300 1.00 92.31 243 LYS A N 1
ATOM 1778 C CA . LYS A 1 243 ? 6.562 1.745 11.479 1.00 92.31 243 LYS A CA 1
ATOM 1779 C C . LYS A 1 243 ? 5.067 1.754 11.174 1.00 92.31 243 LYS A C 1
ATOM 1781 O O . LYS A 1 243 ? 4.665 2.075 10.050 1.00 92.31 243 LYS A O 1
ATOM 1786 N N . TRP A 1 244 ? 4.258 1.482 12.191 1.00 93.88 244 TRP A N 1
ATOM 1787 C CA . TRP A 1 244 ? 2.820 1.732 12.189 1.00 93.88 244 TRP A CA 1
ATOM 1788 C C . TRP A 1 244 ? 2.526 3.144 12.691 1.00 93.88 244 TRP A C 1
ATOM 1790 O O . TRP A 1 244 ? 2.994 3.550 13.751 1.00 93.88 244 TRP A O 1
ATOM 1800 N N . TYR A 1 245 ? 1.718 3.896 11.956 1.00 93.00 245 TYR A N 1
ATOM 1801 C CA . TYR A 1 245 ? 1.161 5.170 12.391 1.00 93.00 245 TYR A CA 1
ATOM 1802 C C . TYR A 1 245 ? -0.283 4.980 12.831 1.00 93.00 245 TYR A C 1
ATOM 1804 O O . TYR A 1 245 ? -1.152 4.570 12.052 1.00 93.00 245 TYR A O 1
ATOM 1812 N N . VAL A 1 246 ? -0.527 5.315 14.093 1.00 92.94 246 VAL A N 1
ATOM 1813 C CA . VAL A 1 246 ? -1.822 5.187 14.748 1.00 92.94 246 VAL A CA 1
ATOM 1814 C C . VAL A 1 246 ? -2.516 6.547 14.769 1.00 92.94 246 VAL A C 1
ATOM 1816 O O . VAL A 1 246 ? -1.971 7.535 15.259 1.00 92.94 246 VAL A O 1
ATOM 1819 N N . ARG A 1 247 ? -3.745 6.608 14.253 1.00 89.62 247 ARG A N 1
ATOM 1820 C CA . ARG A 1 247 ? -4.592 7.807 14.274 1.00 89.62 247 ARG A CA 1
ATOM 1821 C C . ARG A 1 247 ? -5.895 7.508 14.994 1.00 89.62 247 ARG A C 1
ATOM 1823 O O . ARG A 1 247 ? -6.706 6.727 14.503 1.00 89.62 247 ARG A O 1
ATOM 1830 N N . ASN A 1 248 ? -6.099 8.148 16.141 1.00 89.25 248 ASN A N 1
ATOM 1831 C CA . ASN A 1 248 ? -7.380 8.115 16.838 1.00 89.25 248 ASN A CA 1
ATOM 1832 C C . ASN A 1 248 ? -8.412 8.931 16.051 1.00 89.25 248 ASN A C 1
ATOM 1834 O O . ASN A 1 248 ? -8.162 10.098 15.747 1.00 89.25 248 ASN A O 1
ATOM 1838 N N . LEU A 1 249 ? -9.556 8.329 15.740 1.00 87.25 249 LEU A N 1
ATOM 1839 C CA . LEU A 1 249 ? -10.676 9.011 15.088 1.00 87.25 249 LEU A CA 1
ATOM 1840 C C . LEU A 1 249 ? -11.801 9.376 16.058 1.00 87.25 249 LEU A C 1
ATOM 1842 O O . LEU A 1 249 ? -12.747 10.059 15.674 1.00 87.25 249 LEU A O 1
ATOM 1846 N N . SER A 1 250 ? -11.707 8.944 17.315 1.00 83.94 250 SER A N 1
ATOM 1847 C CA . SER A 1 250 ? -12.722 9.206 18.335 1.00 83.94 250 SER A CA 1
ATOM 1848 C C . SER A 1 250 ? -12.385 10.466 19.127 1.00 83.94 250 SER A C 1
ATOM 1850 O O . SER A 1 250 ? -11.399 10.469 19.873 1.00 83.94 250 SER A O 1
ATOM 1852 N N . PRO A 1 251 ? -13.183 11.542 19.025 1.00 72.62 251 PRO A N 1
ATOM 1853 C CA . PRO A 1 251 ? -13.008 12.689 19.901 1.00 72.62 251 PRO A CA 1
ATOM 1854 C C . PRO A 1 251 ? -13.371 12.298 21.341 1.00 72.62 251 PRO A C 1
ATOM 1856 O O . PRO A 1 251 ? -14.473 11.828 21.601 1.00 72.62 251 PRO A O 1
ATOM 1859 N N . GLY A 1 252 ? -12.452 12.515 22.286 1.00 72.50 252 GLY A N 1
ATOM 1860 C CA . GLY A 1 252 ? -12.718 12.373 23.725 1.00 72.50 252 GLY A CA 1
ATOM 1861 C C . GLY A 1 252 ? -12.363 11.025 24.365 1.00 72.50 252 GLY A C 1
ATOM 1862 O O . GLY A 1 252 ? -12.396 10.938 25.591 1.00 72.50 252 GLY A O 1
ATOM 1863 N N . ASN A 1 253 ? -11.959 10.013 23.589 1.00 77.56 253 ASN A N 1
ATOM 1864 C CA . ASN A 1 253 ? -11.544 8.716 24.139 1.00 77.56 253 ASN A CA 1
ATOM 1865 C C . ASN A 1 253 ? -10.027 8.694 24.382 1.00 77.56 253 ASN A C 1
ATOM 1867 O O . ASN A 1 253 ? -9.243 9.075 23.508 1.00 77.56 253 ASN A O 1
ATOM 1871 N N . THR A 1 254 ? -9.603 8.221 25.554 1.00 79.94 254 THR A N 1
ATOM 1872 C CA . THR A 1 254 ? -8.188 8.027 25.889 1.00 79.94 254 THR A CA 1
ATOM 1873 C C . THR A 1 254 ? -7.704 6.678 25.367 1.00 79.94 254 THR A C 1
ATOM 1875 O O . THR A 1 254 ? -8.175 5.631 25.810 1.00 79.94 254 THR A O 1
ATOM 1878 N N . ILE A 1 255 ? -6.731 6.711 24.454 1.00 80.12 255 ILE A N 1
ATOM 1879 C CA . ILE A 1 255 ? -5.970 5.525 24.053 1.00 80.12 255 ILE A CA 1
ATOM 1880 C C . ILE A 1 255 ? -4.868 5.290 25.084 1.00 80.12 255 ILE A C 1
ATOM 1882 O O . ILE A 1 255 ? -4.082 6.195 25.360 1.00 80.12 255 ILE A O 1
ATOM 1886 N N . THR A 1 256 ? -4.804 4.078 25.631 1.00 82.56 256 THR A N 1
ATOM 1887 C CA . THR A 1 256 ? -3.683 3.638 26.470 1.00 82.56 256 THR A CA 1
ATOM 1888 C C . THR A 1 256 ? -2.636 2.963 25.601 1.00 82.56 256 THR A C 1
ATOM 1890 O O . THR A 1 256 ? -2.988 2.067 24.834 1.00 82.56 256 THR A O 1
ATOM 1893 N N . THR A 1 257 ? -1.378 3.373 25.726 1.00 81.69 257 THR A N 1
ATOM 1894 C CA . THR A 1 257 ? -0.234 2.762 25.042 1.00 81.69 257 THR A CA 1
ATOM 1895 C C . THR A 1 257 ? 0.500 1.843 26.016 1.00 81.69 257 THR A C 1
ATOM 1897 O O . THR A 1 257 ? 0.546 2.126 27.216 1.00 81.69 257 THR A O 1
ATOM 1900 N N . ALA A 1 258 ? 1.028 0.728 25.522 1.00 77.56 258 ALA A N 1
ATOM 1901 C CA . ALA A 1 258 ? 1.967 -0.104 26.268 1.00 77.56 258 ALA A CA 1
ATOM 1902 C C . ALA A 1 258 ? 3.249 -0.267 25.456 1.00 77.56 258 ALA A C 1
ATOM 1904 O O . ALA A 1 258 ? 3.195 -0.266 24.224 1.00 77.56 258 ALA A O 1
ATOM 1905 N N . THR A 1 259 ? 4.353 -0.397 26.178 1.00 77.06 259 THR A N 1
ATOM 1906 C CA . THR A 1 259 ? 5.724 -0.621 25.712 1.00 77.06 259 THR A CA 1
ATOM 1907 C C . THR A 1 259 ? 6.253 -1.897 26.358 1.00 77.06 259 THR A C 1
ATOM 1909 O O . THR A 1 259 ? 5.618 -2.354 27.346 1.00 77.06 259 THR A O 1
#

Sequence (259 aa):
MSQMGFAVPGFTTARENSEAEIFWGPLELRHLHNGLISGAARDTANSPTTVLRPGLVLGLITASNLYAQYSPTATDGTAVARAIALLECRATDIDGNNQNRLMPIAVGGPIKAANLIGLDSLARRQLANNFLFDDDLPGRQFLGGPLKEVAKTADYSVVAADNGTLFTTTAAAGNVVFTLPTIARGLMFEFLNVVDFNMTVASAAGDDMVSINDASADSIAFSTGSQKIGGHVIVHSNDAGTKWYVRNLSPGNTITTAT